Protein AF-0000000087802642 (afdb_homodimer)

Structure (mmCIF, N/CA/C/O backbone):
data_AF-0000000087802642-model_v1
#
loop_
_entity.id
_entity.type
_entity.pdbx_description
1 polymer 'HotDog domain-containing protein'
#
loop_
_atom_site.group_PDB
_atom_site.id
_atom_site.type_symbol
_atom_site.label_atom_id
_atom_site.label_alt_id
_atom_site.label_comp_id
_atom_site.label_asym_id
_atom_site.label_entity_id
_atom_site.label_seq_id
_atom_site.pdbx_PDB_ins_code
_atom_site.Cartn_x
_atom_site.Cartn_y
_atom_site.Cartn_z
_atom_site.occupancy
_atom_site.B_iso_or_equiv
_atom_site.auth_seq_id
_atom_site.auth_comp_id
_atom_site.auth_asym_id
_atom_site.auth_atom_id
_atom_site.pdbx_PDB_model_num
ATOM 1 N N . MET A 1 1 ? -5.508 -29.266 6.215 1 73.44 1 MET A N 1
ATOM 2 C CA . MET A 1 1 ? -6.066 -28.25 5.32 1 73.44 1 MET A CA 1
ATOM 3 C C . MET A 1 1 ? -5.988 -26.875 5.945 1 73.44 1 MET A C 1
ATOM 5 O O . MET A 1 1 ? -6.285 -26.703 7.129 1 73.44 1 MET A O 1
ATOM 9 N N . THR A 1 2 ? -5.535 -25.844 5.227 1 83.25 2 THR A N 1
ATOM 10 C CA . THR A 1 2 ? -5.488 -24.469 5.734 1 83.25 2 THR A CA 1
ATOM 11 C C . THR A 1 2 ? -6.887 -23.859 5.777 1 83.25 2 THR A C 1
ATOM 13 O O . THR A 1 2 ? -7.809 -24.359 5.133 1 83.25 2 THR A O 1
ATOM 16 N N . PRO A 1 3 ? -7.133 -22.922 6.59 1 91 3 PRO A N 1
ATOM 17 C CA . PRO A 1 3 ? -8.438 -22.266 6.648 1 91 3 PRO A CA 1
ATOM 18 C C . PRO A 1 3 ? -8.922 -21.781 5.281 1 91 3 PRO A C 1
ATOM 20 O O . PRO A 1 3 ? -10.125 -21.812 5.004 1 91 3 PRO A O 1
ATOM 23 N N . LEU A 1 4 ? -8.023 -21.406 4.426 1 93.56 4 LEU A N 1
ATOM 24 C CA . LEU A 1 4 ? -8.391 -20.953 3.088 1 93.56 4 LEU A CA 1
ATOM 25 C C . LEU A 1 4 ? -8.969 -22.109 2.268 1 93.56 4 LEU A C 1
ATOM 27 O O . LEU A 1 4 ? -9.93 -21.922 1.518 1 93.56 4 LEU A O 1
ATOM 31 N N . GLU A 1 5 ? -8.398 -23.266 2.414 1 93.69 5 GLU A N 1
ATOM 32 C CA . GLU A 1 5 ? -8.828 -24.438 1.651 1 93.69 5 GLU A CA 1
ATOM 33 C C . GLU A 1 5 ? -10.227 -24.875 2.062 1 93.69 5 GLU A C 1
ATOM 35 O O . GLU A 1 5 ? -10.875 -25.625 1.337 1 93.69 5 GLU A O 1
ATOM 40 N N . GLN A 1 6 ? -10.68 -24.375 3.195 1 94.5 6 GLN A N 1
ATOM 41 C CA . GLN A 1 6 ? -11.984 -24.766 3.707 1 94.5 6 GLN A CA 1
ATOM 42 C C . GLN A 1 6 ? -13.086 -23.859 3.152 1 94.5 6 GLN A C 1
ATOM 44 O O . GLN A 1 6 ? -14.273 -24.156 3.305 1 94.5 6 GLN A O 1
ATOM 49 N N . ILE A 1 7 ? -12.711 -22.781 2.57 1 95.69 7 ILE A N 1
ATOM 50 C CA . ILE A 1 7 ? -13.68 -21.906 1.927 1 95.69 7 ILE A CA 1
ATOM 51 C C . ILE A 1 7 ? -14.078 -22.484 0.568 1 95.69 7 ILE A C 1
ATOM 53 O O . ILE A 1 7 ? -13.242 -22.594 -0.334 1 95.69 7 ILE A O 1
ATOM 57 N N . PRO A 1 8 ? -15.328 -22.75 0.326 1 95.75 8 PRO A N 1
ATOM 58 C CA . PRO A 1 8 ? -15.742 -23.547 -0.832 1 95.75 8 PRO A CA 1
ATOM 59 C C . PRO A 1 8 ? -15.297 -22.938 -2.158 1 95.75 8 PRO A C 1
ATOM 61 O O . PRO A 1 8 ? -14.75 -23.641 -3.012 1 95.75 8 PRO A O 1
ATOM 64 N N . TRP A 1 9 ? -15.531 -21.625 -2.373 1 96.25 9 TRP A N 1
ATOM 65 C CA . TRP A 1 9 ? -15.18 -21.047 -3.668 1 96.25 9 TRP A CA 1
ATOM 66 C C . TRP A 1 9 ? -13.672 -21.016 -3.861 1 96.25 9 TRP A C 1
ATOM 68 O O . TRP A 1 9 ? -13.18 -21.094 -4.992 1 96.25 9 TRP A O 1
ATOM 78 N N . ILE A 1 10 ? -12.891 -20.875 -2.809 1 97.31 10 ILE A N 1
ATOM 79 C CA . ILE A 1 10 ? -11.438 -20.922 -2.889 1 97.31 10 ILE A CA 1
ATOM 80 C C . ILE A 1 10 ? -10.977 -22.344 -3.18 1 97.31 10 ILE A C 1
ATOM 82 O O . ILE A 1 10 ? -10.117 -22.562 -4.035 1 97.31 10 ILE A O 1
ATOM 86 N N . ALA A 1 11 ? -11.57 -23.312 -2.496 1 96 11 ALA A N 1
ATOM 87 C CA . ALA A 1 11 ? -11.258 -24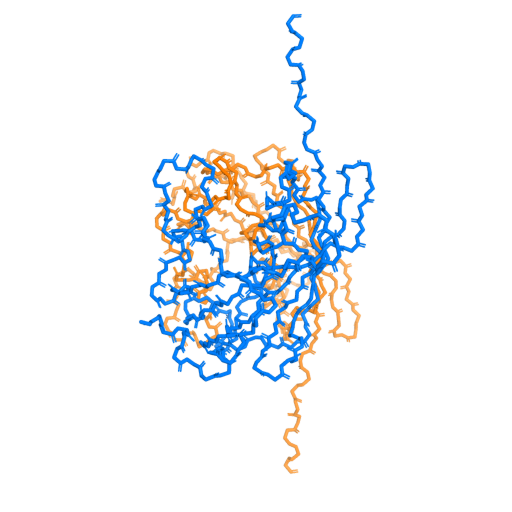.719 -2.723 1 96 11 ALA A CA 1
ATOM 88 C C . ALA A 1 11 ? -11.461 -25.109 -4.188 1 96 11 ALA A C 1
ATOM 90 O O . ALA A 1 11 ? -10.648 -25.828 -4.766 1 96 11 ALA A O 1
ATOM 91 N N . ALA A 1 12 ? -12.523 -24.594 -4.727 1 96.06 12 ALA A N 1
ATOM 92 C CA . ALA A 1 12 ? -12.844 -24.891 -6.125 1 96.06 12 ALA A CA 1
ATOM 93 C C . ALA A 1 12 ? -11.758 -24.344 -7.055 1 96.06 12 ALA A C 1
ATOM 95 O O . ALA A 1 12 ? -11.375 -25 -8.023 1 96.06 12 ALA A O 1
ATOM 96 N N . LEU A 1 13 ? -11.25 -23.188 -6.762 1 95.88 13 LEU A N 1
ATOM 97 C CA . LEU A 1 13 ? -10.211 -22.578 -7.59 1 95.88 13 LEU A CA 1
ATOM 98 C C . LEU A 1 13 ? -8.875 -23.281 -7.406 1 95.88 13 LEU A C 1
ATOM 100 O O . LEU A 1 13 ? -8.125 -23.469 -8.367 1 95.88 13 LEU A O 1
ATOM 104 N N . LEU A 1 14 ? -8.633 -23.734 -6.184 1 95.88 14 LEU A N 1
ATOM 105 C CA . LEU A 1 14 ? -7.348 -24.344 -5.848 1 95.88 14 LEU A CA 1
ATOM 106 C C . LEU A 1 14 ? -7.176 -25.688 -6.551 1 95.88 14 LEU A C 1
ATOM 108 O O . LEU A 1 14 ? -6.051 -26.125 -6.781 1 95.88 14 LEU A O 1
ATOM 112 N N . THR A 1 15 ? -8.227 -26.281 -7.016 1 94.62 15 THR A N 1
ATOM 113 C CA . THR A 1 15 ? -8.164 -27.625 -7.617 1 94.62 15 THR A CA 1
ATOM 114 C C . THR A 1 15 ? -8.086 -27.516 -9.133 1 94.62 15 THR A C 1
ATOM 116 O O . THR A 1 15 ? -8.039 -28.547 -9.828 1 94.62 15 THR A O 1
ATOM 119 N N . ASN A 1 16 ? -8.148 -26.297 -9.656 1 93.62 16 ASN A N 1
ATOM 120 C CA . ASN A 1 16 ? -7.992 -26.109 -11.094 1 93.62 16 ASN A CA 1
ATOM 121 C C . ASN A 1 16 ? -6.684 -26.719 -11.594 1 93.62 16 ASN A C 1
ATOM 123 O O . ASN A 1 16 ? -5.602 -26.297 -11.18 1 93.62 16 ASN A O 1
ATOM 127 N N . PRO A 1 17 ? -6.656 -27.656 -12.508 1 92.19 17 PRO A N 1
ATOM 128 C CA . PRO A 1 17 ? -5.457 -28.406 -12.898 1 92.19 17 PRO A CA 1
ATOM 129 C C . PRO A 1 17 ? -4.496 -27.578 -13.742 1 92.19 17 PRO A C 1
ATOM 131 O O . PRO A 1 17 ? -3.35 -27.984 -13.961 1 92.19 17 PRO A O 1
ATOM 134 N N . SER A 1 18 ? -4.926 -26.438 -14.227 1 91.38 18 SER A N 1
ATOM 135 C CA . SER A 1 18 ? -4.059 -25.578 -15.023 1 91.38 18 SER A CA 1
ATOM 136 C C . SER A 1 18 ? -3.08 -24.812 -14.133 1 91.38 18 SER A C 1
ATOM 138 O O . SER A 1 18 ? -2.182 -24.141 -14.633 1 91.38 18 SER A O 1
ATOM 140 N N . TYR A 1 19 ? -3.309 -24.922 -12.828 1 94.19 19 TYR A N 1
ATOM 141 C CA . TYR A 1 19 ? -2.467 -24.203 -11.875 1 94.19 19 TYR A CA 1
ATOM 142 C C . TYR A 1 19 ? -1.686 -25.172 -11 1 94.19 19 TYR A C 1
ATOM 144 O O . TYR A 1 19 ? -2.143 -26.297 -10.742 1 94.19 19 TYR A O 1
ATOM 152 N N . GLU A 1 20 ? -0.54 -24.719 -10.609 1 93.69 20 GLU A N 1
ATOM 153 C CA . GLU A 1 20 ? 0.271 -25.438 -9.633 1 93.69 20 GLU A CA 1
ATOM 154 C C . GLU A 1 20 ? 0.542 -24.578 -8.406 1 93.69 20 GLU A C 1
ATOM 156 O O . GLU A 1 20 ? 0.772 -23.375 -8.523 1 93.69 20 GLU A O 1
ATOM 161 N N . THR A 1 21 ? 0.51 -25.219 -7.234 1 93.75 21 THR A N 1
ATOM 162 C CA . THR A 1 21 ? 0.824 -24.5 -6.004 1 93.75 21 THR A CA 1
ATOM 163 C C . THR A 1 21 ? 2.332 -24.344 -5.84 1 93.75 21 THR A C 1
ATOM 165 O O . THR A 1 21 ? 3.094 -25.281 -6.086 1 93.75 21 THR A O 1
ATOM 168 N N . PHE A 1 22 ? 2.748 -23.109 -5.48 1 91.06 22 PHE A N 1
ATOM 169 C CA . PHE A 1 22 ? 4.152 -22.781 -5.266 1 91.06 22 PHE A CA 1
ATOM 170 C C . PHE A 1 22 ? 4.395 -22.359 -3.82 1 91.06 22 PHE A C 1
ATOM 172 O O . PHE A 1 22 ? 3.48 -21.875 -3.15 1 91.06 22 PHE A O 1
ATOM 179 N N . PRO A 1 23 ? 5.598 -22.594 -3.398 1 87.38 23 PRO A N 1
ATOM 180 C CA . PRO A 1 23 ? 5.926 -22.031 -2.088 1 87.38 23 PRO A CA 1
ATOM 181 C C . PRO A 1 23 ? 5.891 -20.5 -2.076 1 87.38 23 PRO A C 1
ATOM 183 O O . PRO A 1 23 ? 6.273 -19.859 -3.061 1 87.38 23 PRO A O 1
ATOM 186 N N . LEU A 1 24 ? 5.348 -19.984 -1.038 1 88.81 24 LEU A N 1
ATOM 187 C CA . LEU A 1 24 ? 5.391 -18.547 -0.806 1 88.81 24 LEU A CA 1
ATOM 188 C C . LEU A 1 24 ? 6.602 -18.172 0.038 1 88.81 24 LEU A C 1
ATOM 190 O O . LEU A 1 24 ? 6.711 -18.578 1.196 1 88.81 24 LEU A O 1
ATOM 194 N N . PRO A 1 25 ? 7.504 -17.359 -0.53 1 83.75 25 PRO A N 1
ATOM 195 C CA . PRO A 1 25 ? 8.75 -17.062 0.187 1 83.75 25 PRO A CA 1
ATOM 196 C C . PRO A 1 25 ? 8.508 -16.422 1.551 1 83.75 25 PRO A C 1
ATOM 198 O O . PRO A 1 25 ? 9.32 -16.578 2.465 1 83.75 25 PRO A O 1
ATOM 201 N N . SER A 1 26 ? 7.441 -15.773 1.659 1 82.25 26 SER A N 1
ATOM 202 C CA . SER A 1 26 ? 7.184 -15.055 2.904 1 82.25 26 SER A CA 1
ATOM 203 C C . SER A 1 26 ? 6.492 -15.953 3.924 1 82.25 26 SER A C 1
ATOM 205 O O . SER A 1 26 ? 6.266 -15.547 5.066 1 82.25 26 SER A O 1
ATOM 207 N N . ARG A 1 27 ? 6.117 -17.266 3.535 1 80.69 27 ARG A N 1
ATOM 208 C CA . ARG A 1 27 ? 5.348 -18.141 4.418 1 80.69 27 ARG A CA 1
ATOM 209 C C . ARG A 1 27 ? 5.855 -19.578 4.344 1 80.69 27 ARG A C 1
ATOM 211 O O . ARG A 1 27 ? 5.402 -20.359 3.502 1 80.69 27 ARG A O 1
ATOM 218 N N . PRO A 1 28 ? 6.594 -20.125 5.176 1 65 28 PRO A N 1
ATOM 219 C CA . PRO A 1 28 ? 7.316 -19.547 6.309 1 65 28 PRO A CA 1
ATOM 220 C C . PRO A 1 28 ? 8.602 -18.828 5.887 1 65 28 PRO A C 1
ATOM 222 O O . PRO A 1 28 ? 9.102 -19.062 4.781 1 65 28 PRO A O 1
ATOM 225 N N . LEU A 1 29 ? 8.859 -17.859 6.629 1 63.19 29 LEU A N 1
ATOM 226 C CA . LEU A 1 29 ? 10.141 -17.203 6.363 1 63.19 29 LEU A CA 1
ATOM 227 C C . LEU A 1 29 ? 11.289 -18.188 6.527 1 63.19 29 LEU A C 1
ATOM 229 O O . LEU A 1 29 ? 11.32 -18.953 7.488 1 63.19 29 LEU A O 1
ATOM 233 N N . ASP A 1 30 ? 11.844 -18.469 5.359 1 63.09 30 ASP A N 1
ATOM 234 C CA . ASP A 1 30 ? 13.148 -19.109 5.492 1 63.09 30 ASP A CA 1
ATOM 235 C C . ASP A 1 30 ? 14.156 -18.188 6.156 1 63.09 30 ASP A C 1
ATOM 237 O O . ASP A 1 30 ? 14.539 -17.156 5.582 1 63.09 30 ASP A O 1
ATOM 241 N N . PRO A 1 31 ? 14.367 -18.453 7.395 1 61.34 31 PRO A N 1
ATOM 242 C CA . PRO A 1 31 ? 15.281 -17.562 8.109 1 61.34 31 PRO A CA 1
ATOM 243 C C . PRO A 1 31 ? 16.578 -17.297 7.344 1 61.34 31 PRO A C 1
ATOM 245 O O . PRO A 1 31 ? 17.25 -16.297 7.578 1 61.34 31 PRO A O 1
ATOM 248 N N . SER A 1 32 ? 16.906 -18.172 6.496 1 62.19 32 SER A N 1
ATOM 249 C CA . SER A 1 32 ? 18.156 -18.031 5.75 1 62.19 32 SER A CA 1
ATOM 250 C C . SER A 1 32 ? 17.969 -17.109 4.547 1 62.19 32 SER A C 1
ATOM 252 O O . SER A 1 32 ? 18.953 -16.656 3.939 1 62.19 32 SER A O 1
ATOM 254 N N . ASP A 1 33 ? 16.734 -16.875 4.262 1 61.66 33 ASP A N 1
ATOM 255 C CA . ASP A 1 33 ? 16.469 -16.031 3.105 1 61.66 33 ASP A CA 1
ATOM 256 C C . ASP A 1 33 ? 16.672 -14.555 3.445 1 61.66 33 ASP A C 1
ATOM 258 O O . ASP A 1 33 ? 15.859 -13.953 4.148 1 61.66 33 ASP A O 1
ATOM 262 N N . VAL A 1 34 ? 17.859 -13.945 3.023 1 54.91 34 VAL A N 1
ATOM 263 C CA . VAL A 1 34 ? 18.297 -12.586 3.309 1 54.91 34 VAL A CA 1
ATOM 264 C C . VAL A 1 34 ? 17.453 -11.594 2.504 1 54.91 34 VAL A C 1
ATOM 266 O O . VAL A 1 34 ? 17.562 -10.383 2.705 1 54.91 34 VAL A O 1
ATOM 269 N N . THR A 1 35 ? 16.766 -12.117 1.523 1 56.88 35 THR A N 1
ATOM 270 C CA . THR A 1 35 ? 15.984 -11.227 0.672 1 56.88 35 THR A CA 1
ATOM 271 C C . THR A 1 35 ? 14.555 -11.109 1.191 1 56.88 35 THR A C 1
ATOM 273 O O . THR A 1 35 ? 13.641 -10.773 0.436 1 56.88 35 THR A O 1
ATOM 276 N N . ASN A 1 36 ? 14.477 -11.133 2.406 1 69.88 36 ASN A N 1
ATOM 277 C CA . ASN A 1 36 ? 13.211 -11.398 3.084 1 69.88 36 ASN A CA 1
ATOM 278 C C . ASN A 1 36 ? 12.25 -10.219 2.967 1 69.88 36 ASN A C 1
ATOM 280 O O . ASN A 1 36 ? 12.664 -9.062 3.105 1 69.88 36 ASN A O 1
ATOM 284 N N . ASP A 1 37 ? 11.109 -10.461 2.496 1 88.38 37 ASP A N 1
ATOM 285 C CA . ASP A 1 37 ? 9.938 -9.594 2.564 1 88.38 37 ASP A CA 1
ATOM 286 C C . ASP A 1 37 ? 9.336 -9.594 3.969 1 88.38 37 ASP A C 1
ATOM 288 O O . ASP A 1 37 ? 8.469 -10.406 4.281 1 88.38 37 ASP A O 1
ATOM 292 N N . ASN A 1 38 ? 9.805 -8.617 4.797 1 93.06 38 ASN A N 1
ATOM 293 C CA . ASN A 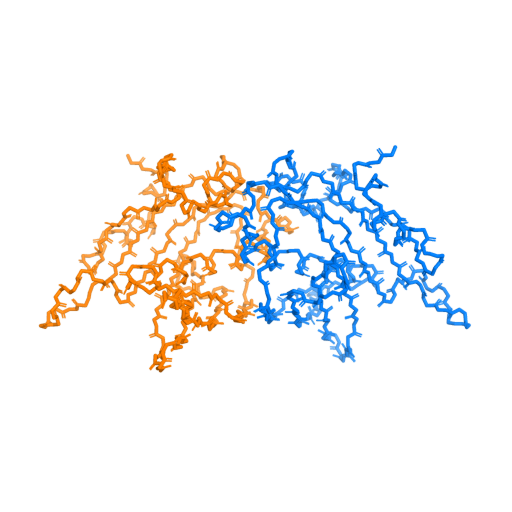1 38 ? 9.398 -8.586 6.199 1 93.06 38 ASN A CA 1
ATOM 294 C C . ASN A 1 38 ? 7.957 -8.109 6.355 1 93.06 38 ASN A C 1
ATOM 296 O O . ASN A 1 38 ? 7.258 -8.523 7.285 1 93.06 38 ASN A O 1
ATOM 300 N N . LEU A 1 39 ? 7.516 -7.328 5.461 1 95.56 39 LEU A N 1
ATOM 301 C CA . LEU A 1 39 ? 6.133 -6.867 5.57 1 95.56 39 LEU A CA 1
ATOM 302 C C . LEU A 1 39 ? 5.168 -8.047 5.586 1 95.56 39 LEU A C 1
ATOM 304 O O . LEU A 1 39 ? 4.348 -8.164 6.5 1 95.56 39 LEU A O 1
ATOM 308 N N . PHE A 1 40 ? 5.332 -8.961 4.652 1 95.12 40 PHE A N 1
ATOM 309 C CA . PHE A 1 40 ? 4.375 -10.055 4.52 1 95.12 40 PHE A CA 1
ATOM 310 C C . PHE A 1 40 ? 4.758 -11.227 5.418 1 95.12 40 PHE A C 1
ATOM 312 O O . PHE A 1 40 ? 3.906 -12.031 5.793 1 95.12 40 PHE A O 1
ATOM 319 N N . SER A 1 41 ? 6.066 -11.273 5.805 1 93.5 41 SER A N 1
ATOM 320 C CA . SER A 1 41 ? 6.48 -12.406 6.625 1 93.5 41 SER A CA 1
ATOM 321 C C . SER A 1 41 ? 6.367 -12.086 8.109 1 93.5 41 SER A C 1
ATOM 323 O O . SER A 1 41 ? 6.379 -12.992 8.945 1 93.5 41 SER A O 1
ATOM 325 N N . LYS A 1 42 ? 6.242 -10.758 8.453 1 93.12 42 LYS A N 1
ATOM 326 C CA . LYS A 1 42 ? 6.227 -10.391 9.859 1 93.12 42 LYS A CA 1
ATOM 327 C C . LYS A 1 42 ? 5.066 -9.445 10.172 1 93.12 42 LYS A C 1
ATOM 329 O O . LYS A 1 42 ? 4.035 -9.883 10.695 1 93.12 42 LYS A O 1
ATOM 334 N N . ALA A 1 43 ? 5.062 -8.273 9.641 1 95.62 43 ALA A N 1
ATOM 335 C CA . ALA A 1 43 ? 4.105 -7.246 10.047 1 95.62 43 ALA A CA 1
ATOM 336 C C . ALA A 1 43 ? 2.676 -7.68 9.742 1 95.62 43 ALA A C 1
ATOM 338 O O . ALA A 1 43 ? 1.77 -7.461 10.547 1 95.62 43 ALA A O 1
ATOM 339 N N . LEU A 1 44 ? 2.488 -8.297 8.578 1 96.88 44 LEU A N 1
ATOM 340 C CA . LEU A 1 44 ? 1.131 -8.633 8.156 1 96.88 44 LEU A CA 1
ATOM 341 C C . LEU A 1 44 ? 0.829 -10.102 8.414 1 96.88 44 LEU A C 1
ATOM 343 O O . LEU A 1 44 ? -0.295 -10.562 8.188 1 96.88 44 LEU A O 1
ATOM 347 N N . ASN A 1 45 ? 1.873 -10.812 8.789 1 95 45 ASN A N 1
ATOM 348 C CA . ASN A 1 45 ? 1.69 -12.227 9.094 1 95 45 ASN A CA 1
ATOM 349 C C . ASN A 1 45 ? 1.262 -12.438 10.539 1 95 45 ASN A C 1
ATOM 351 O O . ASN A 1 45 ? 2.023 -12.977 11.344 1 95 45 ASN A O 1
ATOM 355 N N . THR A 1 46 ? 0.079 -12.039 10.875 1 96.19 46 THR A N 1
ATOM 356 C CA . THR A 1 46 ? -0.534 -12.195 12.195 1 96.19 46 THR A CA 1
ATOM 357 C C . THR A 1 46 ? -1.946 -12.758 12.07 1 96.19 46 THR A C 1
ATOM 359 O O . THR A 1 46 ? -2.557 -12.688 11 1 96.19 46 THR A O 1
ATOM 362 N N . PRO A 1 47 ? -2.516 -13.281 13.094 1 96.31 47 PRO A N 1
ATOM 363 C CA . PRO A 1 47 ? 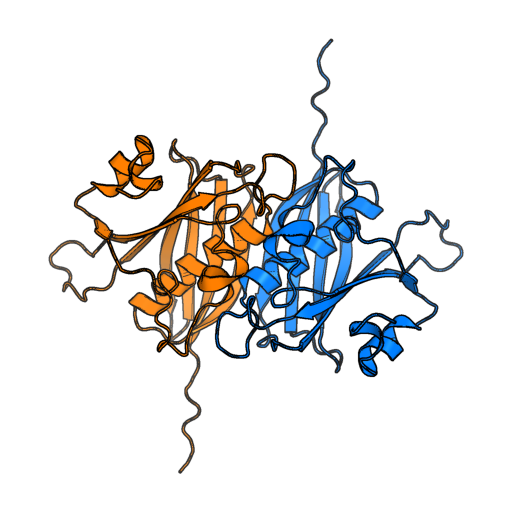-3.838 -13.906 13.031 1 96.31 47 PRO A CA 1
ATOM 364 C C . PRO A 1 47 ? -4.934 -12.938 12.602 1 96.31 47 PRO A C 1
ATOM 366 O O . PRO A 1 47 ? -5.93 -13.352 12.008 1 96.31 47 PRO A O 1
ATOM 369 N N . ASP A 1 48 ? -4.734 -11.562 12.859 1 97.12 48 ASP A N 1
ATOM 370 C CA . ASP A 1 48 ? -5.82 -10.617 12.602 1 97.12 48 ASP A CA 1
ATOM 371 C C . ASP A 1 48 ? -5.48 -9.703 11.43 1 97.12 48 ASP A C 1
ATOM 373 O O . ASP A 1 48 ? -6.203 -8.742 11.156 1 97.12 48 ASP A O 1
ATOM 377 N N . ALA A 1 49 ? -4.363 -9.969 10.758 1 97.88 49 ALA A N 1
ATOM 378 C CA . ALA A 1 49 ? -4.012 -9.234 9.547 1 97.88 49 ALA A CA 1
ATOM 379 C C . ALA A 1 49 ? -4.172 -10.109 8.312 1 97.88 49 ALA A C 1
ATOM 381 O O . ALA A 1 49 ? -5.285 -10.273 7.801 1 97.88 49 ALA A O 1
ATOM 382 N N . ILE A 1 50 ? -3.104 -10.766 7.844 1 97.81 50 ILE A N 1
ATOM 383 C CA . ILE A 1 50 ? -3.182 -11.688 6.719 1 97.81 50 ILE A CA 1
ATOM 384 C C . ILE A 1 50 ? -2.613 -13.047 7.125 1 97.81 50 ILE A C 1
ATOM 386 O O . ILE A 1 50 ? -1.464 -13.367 6.816 1 97.81 50 ILE A O 1
ATOM 390 N N . PRO A 1 51 ? -3.389 -13.859 7.777 1 96.06 51 PRO A N 1
ATOM 391 C CA . PRO A 1 51 ? -2.869 -15.062 8.43 1 96.06 51 PRO A CA 1
ATOM 392 C C . PRO A 1 51 ? -2.549 -16.188 7.445 1 96.06 51 PRO A C 1
ATOM 394 O O . PRO A 1 51 ? -1.692 -17.031 7.719 1 96.06 51 PRO A O 1
ATOM 397 N N . HIS A 1 52 ? -3.283 -16.266 6.359 1 95.56 52 HIS A N 1
ATOM 398 C CA . HIS A 1 52 ? -3.113 -17.391 5.441 1 95.56 52 HIS A CA 1
ATOM 399 C C . HIS A 1 52 ? -3.002 -16.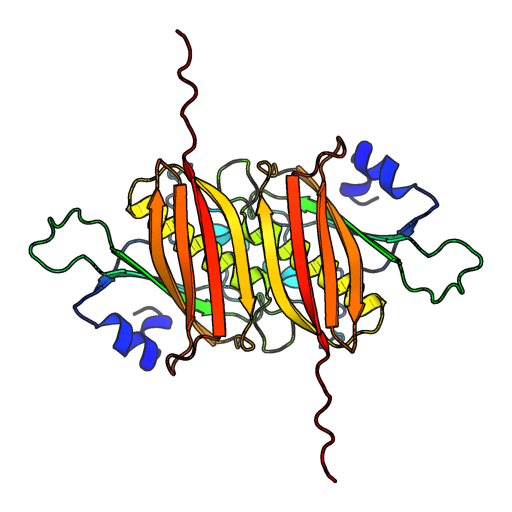906 3.998 1 95.56 52 HIS A C 1
ATOM 401 O O . HIS A 1 52 ? -3.74 -16.016 3.578 1 95.56 52 HIS A O 1
ATOM 407 N N . CYS A 1 53 ? -2.109 -17.5 3.336 1 96.5 53 CYS A N 1
ATOM 408 C CA . CYS A 1 53 ? -1.909 -17.25 1.911 1 96.5 53 CYS A CA 1
ATOM 409 C C . CYS A 1 53 ? -1.557 -18.531 1.179 1 96.5 53 CYS A C 1
ATOM 411 O O . CYS A 1 53 ? -0.9 -19.406 1.74 1 96.5 53 CYS A O 1
ATOM 413 N N . ILE A 1 54 ? -1.991 -18.656 0.006 1 96.38 54 ILE A N 1
ATOM 414 C CA . ILE A 1 54 ? -1.61 -19.734 -0.897 1 96.38 54 ILE A CA 1
ATOM 415 C C . ILE A 1 54 ? -1.271 -19.172 -2.271 1 96.38 54 ILE A C 1
ATOM 417 O O . ILE A 1 54 ? -2.018 -18.344 -2.811 1 96.38 54 ILE A O 1
ATOM 421 N N . LEU A 1 55 ? -0.186 -19.547 -2.795 1 96.44 55 LEU A N 1
ATOM 422 C CA . LEU A 1 55 ? 0.271 -19.062 -4.09 1 96.44 55 LEU A CA 1
ATOM 423 C C . LEU A 1 55 ? 0.168 -20.156 -5.152 1 96.44 55 LEU A C 1
ATOM 425 O O . LEU A 1 55 ? 0.627 -21.281 -4.941 1 96.44 55 LEU A O 1
ATOM 429 N N . GLN A 1 56 ? -0.437 -19.781 -6.273 1 96.94 56 GLN A N 1
ATOM 430 C CA . GLN A 1 56 ? -0.457 -20.688 -7.414 1 96.94 56 GLN A CA 1
ATOM 431 C C . GLN A 1 56 ? 0.026 -20 -8.68 1 96.94 56 GLN A C 1
ATOM 433 O O . GLN A 1 56 ? -0.017 -18.766 -8.773 1 96.94 56 GLN A O 1
ATOM 438 N N . GLY A 1 57 ? 0.535 -20.734 -9.555 1 96.25 57 GLY A N 1
ATOM 439 C CA . GLY A 1 57 ? 0.971 -20.266 -10.859 1 96.25 57 GLY A CA 1
ATOM 440 C C . GLY A 1 57 ? 0.445 -21.094 -12.008 1 96.25 57 GLY A C 1
ATOM 441 O O . GLY A 1 57 ? 0.342 -22.328 -11.898 1 96.25 57 GLY A O 1
ATOM 442 N N . ARG A 1 58 ? 0.035 -20.406 -13.047 1 94.38 58 ARG A N 1
ATOM 443 C CA . ARG A 1 58 ? -0.339 -21.078 -14.281 1 94.38 58 ARG A CA 1
ATOM 444 C C . ARG A 1 58 ? 0.866 -21.234 -15.203 1 94.38 58 ARG A C 1
ATOM 446 O O . ARG A 1 58 ? 1.496 -20.25 -15.586 1 94.38 58 ARG A O 1
ATOM 453 N N . LEU A 1 59 ? 1.102 -22.422 -15.516 1 84.69 59 LEU A N 1
ATOM 454 C CA . LEU A 1 59 ? 2.221 -22.703 -16.406 1 84.69 59 LEU A CA 1
ATOM 455 C C . LEU A 1 59 ? 1.778 -22.656 -17.859 1 84.69 59 LEU A C 1
ATOM 457 O O . LEU A 1 59 ? 0.615 -22.922 -18.172 1 84.69 59 LEU A O 1
ATOM 461 N N . PRO A 1 60 ? 2.703 -22.172 -18.641 1 78.19 60 PRO A N 1
ATOM 462 C CA . PRO A 1 60 ? 2.363 -22.156 -20.062 1 78.19 60 PRO A CA 1
ATOM 463 C C . PRO A 1 60 ? 1.993 -23.531 -20.594 1 78.19 60 PRO A C 1
ATOM 465 O O . PRO A 1 60 ? 2.535 -24.547 -20.141 1 78.19 60 PRO A O 1
ATOM 468 N N . ALA A 1 61 ? 0.904 -23.594 -21.344 1 70.12 61 ALA A N 1
ATOM 469 C CA . ALA A 1 61 ? 0.49 -24.859 -21.953 1 70.12 61 ALA A CA 1
ATOM 470 C C . ALA A 1 61 ? 1.549 -25.375 -22.922 1 70.12 61 ALA A C 1
ATOM 472 O O . ALA A 1 61 ? 2.264 -24.594 -23.547 1 70.12 61 ALA A O 1
ATOM 473 N N . PRO A 1 62 ? 1.686 -26.75 -22.906 1 65.69 62 PRO A N 1
ATOM 474 C CA . PRO A 1 62 ? 2.486 -27.281 -24.016 1 65.69 62 PRO A CA 1
ATOM 475 C C . PRO A 1 62 ? 2.035 -26.75 -25.375 1 65.69 62 PRO A C 1
ATOM 477 O O . PRO A 1 62 ? 0.855 -26.438 -25.562 1 65.69 62 PRO A O 1
ATOM 480 N N . PRO A 1 63 ? 3.121 -26.5 -26.344 1 61.41 63 PRO A N 1
ATOM 481 C CA . PRO A 1 63 ? 4.523 -26.938 -26.375 1 61.41 63 PRO A CA 1
ATOM 482 C C . PRO A 1 63 ? 5.461 -25.906 -25.75 1 61.41 63 PRO A C 1
ATOM 484 O O . PRO A 1 63 ? 6.68 -26 -25.906 1 61.41 63 PRO A O 1
ATOM 487 N N . SER A 1 64 ? 4.852 -24.938 -25.203 1 58.62 64 SER A N 1
ATOM 488 C CA . SER A 1 64 ? 5.797 -23.953 -24.672 1 58.62 64 SER A CA 1
ATOM 489 C C . SER A 1 64 ? 6.762 -24.594 -23.672 1 58.62 64 SER A C 1
ATOM 491 O O . SER A 1 64 ? 6.375 -25.469 -22.906 1 58.62 64 SER A O 1
ATOM 493 N N . PRO A 1 65 ? 8.07 -24.5 -23.984 1 53.34 65 PRO A N 1
ATOM 494 C CA . PRO A 1 65 ? 9.031 -25.094 -23.047 1 53.34 65 PRO A CA 1
ATOM 495 C C . PRO A 1 65 ? 8.711 -24.766 -21.594 1 53.34 65 PRO A C 1
ATOM 497 O O . PRO A 1 65 ? 8.219 -23.672 -21.297 1 53.34 65 PRO A O 1
ATOM 500 N N . SER A 1 66 ? 8.383 -25.859 -20.859 1 56.62 66 SER A N 1
ATOM 501 C CA . SER A 1 66 ? 8.109 -25.719 -19.438 1 56.62 66 SER A CA 1
ATOM 502 C C . SER A 1 66 ? 9.25 -25 -18.719 1 56.62 66 SER A C 1
ATOM 504 O O . SER A 1 66 ? 10.344 -25.547 -18.578 1 56.62 66 SER A O 1
ATOM 506 N N . THR A 1 67 ? 9.445 -23.719 -19.047 1 60.5 67 THR A N 1
ATOM 507 C CA . THR A 1 67 ? 10.523 -23.031 -18.328 1 60.5 67 THR A CA 1
ATOM 508 C C . THR A 1 67 ? 10.281 -23.062 -16.828 1 60.5 67 THR A C 1
ATOM 510 O O . THR A 1 67 ? 11.164 -22.703 -16.047 1 60.5 67 THR A O 1
ATOM 513 N N . GLY A 1 68 ? 9.125 -23.781 -16.469 1 70.06 68 GLY A N 1
ATOM 514 C CA . GLY A 1 68 ? 8.828 -23.797 -15.047 1 70.06 68 GLY A CA 1
ATOM 515 C C . GLY A 1 68 ? 8.391 -22.453 -14.516 1 70.06 68 GLY A C 1
ATOM 516 O O . GLY A 1 68 ? 8.094 -22.312 -13.32 1 70.06 68 GLY A O 1
ATOM 517 N N . GLN A 1 69 ? 8.375 -21.5 -15.438 1 80.75 69 GLN A N 1
ATOM 518 C CA . GLN A 1 69 ? 7.988 -20.156 -15.031 1 80.75 69 GLN A CA 1
ATOM 519 C C . GLN A 1 69 ? 6.512 -19.891 -15.305 1 80.75 69 GLN A C 1
ATOM 521 O O . GLN A 1 69 ? 6.059 -20.016 -16.453 1 80.75 69 GLN A O 1
ATOM 526 N N . PRO A 1 70 ? 5.797 -19.531 -14.25 1 89.25 70 PRO A N 1
ATOM 527 C CA . PRO A 1 70 ? 4.375 -19.281 -14.477 1 89.25 70 PRO A CA 1
ATOM 528 C C . PRO A 1 70 ? 4.121 -18.031 -15.32 1 89.25 70 PRO A C 1
ATOM 530 O O . PRO A 1 70 ? 4.867 -17.047 -15.219 1 89.25 70 PRO A O 1
ATOM 533 N N . GLU A 1 71 ? 3.176 -18.125 -16.156 1 91.94 71 GLU A N 1
ATOM 534 C CA . GLU A 1 71 ? 2.777 -16.969 -16.953 1 91.94 71 GLU A CA 1
ATOM 535 C C . GLU A 1 71 ? 1.835 -16.047 -16.172 1 91.94 71 GLU A C 1
ATOM 537 O O . GLU A 1 71 ? 1.65 -14.891 -16.531 1 91.94 71 GLU A O 1
ATOM 542 N N . LYS A 1 72 ? 1.16 -16.688 -15.25 1 96.31 72 LYS A N 1
ATOM 543 C CA . LYS A 1 72 ? 0.244 -15.992 -14.359 1 96.31 72 LYS A CA 1
ATOM 544 C C . LYS A 1 72 ? 0.391 -16.484 -12.922 1 96.31 72 LYS A C 1
ATOM 546 O O . LYS A 1 72 ? 0.615 -17.672 -12.688 1 96.31 72 LYS A O 1
ATOM 551 N N . LEU A 1 73 ? 0.329 -15.578 -12 1 97.56 73 LEU A N 1
ATOM 552 C CA . LEU A 1 73 ? 0.264 -15.953 -10.594 1 97.56 73 LEU A CA 1
ATOM 553 C C . LEU A 1 73 ? -1.074 -15.547 -9.984 1 97.56 73 LEU A C 1
ATOM 555 O O . LEU A 1 73 ? -1.682 -14.562 -10.406 1 97.56 73 LEU A O 1
ATOM 559 N N . ARG A 1 74 ? -1.479 -16.312 -9.07 1 98.06 74 ARG A N 1
ATOM 560 C CA . ARG A 1 74 ? -2.578 -15.875 -8.211 1 98.06 74 ARG A CA 1
ATOM 561 C C . ARG A 1 74 ? -2.311 -16.234 -6.754 1 98.06 74 ARG A C 1
ATOM 563 O O . ARG A 1 74 ? -1.786 -17.297 -6.457 1 98.06 74 ARG A O 1
ATOM 570 N N . LEU A 1 75 ? -2.537 -15.289 -5.91 1 98.31 75 LEU A N 1
ATOM 571 C CA . LEU A 1 75 ? -2.381 -15.383 -4.465 1 98.31 75 LEU A CA 1
ATOM 572 C C . LEU A 1 75 ? -3.738 -15.367 -3.77 1 98.31 75 LEU A C 1
ATOM 574 O O . LEU A 1 75 ? -4.512 -14.422 -3.932 1 98.31 75 LEU A O 1
ATOM 578 N N . PHE A 1 76 ? -4.035 -16.469 -3.115 1 98.31 76 PHE A N 1
ATOM 579 C CA . PHE A 1 76 ? -5.172 -16.484 -2.203 1 98.31 76 PHE A CA 1
ATOM 580 C C . PHE A 1 76 ? -4.785 -15.938 -0.838 1 98.31 76 PHE A C 1
ATOM 582 O O . PHE A 1 76 ? -3.766 -16.328 -0.268 1 98.31 76 PHE A O 1
ATOM 589 N N . ALA A 1 77 ? -5.613 -15.008 -0.296 1 98.12 77 ALA A N 1
ATOM 590 C CA . ALA A 1 77 ? -5.277 -14.398 0.988 1 98.12 77 ALA A CA 1
ATOM 591 C C . ALA A 1 77 ? -6.512 -14.266 1.873 1 98.12 77 ALA A C 1
ATOM 593 O O . ALA A 1 77 ? -7.574 -13.852 1.408 1 98.12 77 ALA A O 1
ATOM 594 N N . SER A 1 78 ? -6.348 -14.656 3.123 1 97.75 78 SER A N 1
ATOM 595 C CA . SER A 1 78 ? -7.328 -14.289 4.137 1 97.75 78 SER A CA 1
ATOM 596 C C . SER A 1 78 ? -7.059 -12.891 4.684 1 97.75 78 SER A C 1
ATOM 598 O O . SER A 1 78 ? -5.902 -12.5 4.875 1 97.75 78 SER A O 1
ATOM 600 N N . LEU A 1 79 ? -8.094 -12.195 4.938 1 98.31 79 LEU A N 1
ATOM 601 C CA . LEU A 1 79 ? -8.008 -10.828 5.441 1 98.31 79 LEU A CA 1
ATOM 602 C C . LEU A 1 79 ? -8.664 -10.711 6.812 1 98.31 79 LEU A C 1
ATOM 604 O O . LEU A 1 79 ? -9.812 -11.117 6.992 1 98.31 79 LEU A O 1
ATOM 608 N N . GLY A 1 80 ? -7.91 -10.164 7.723 1 97.75 80 GLY A N 1
ATOM 609 C CA . GLY A 1 80 ? -8.445 -9.961 9.062 1 97.75 80 GLY A CA 1
ATOM 610 C C . GLY A 1 80 ? -8.844 -8.523 9.328 1 97.75 80 GLY A C 1
ATOM 611 O O . GLY A 1 80 ? -8.766 -7.676 8.438 1 97.75 80 GLY A O 1
ATOM 612 N N . GLU A 1 81 ? -9.297 -8.273 10.508 1 96.38 81 GLU A N 1
ATOM 613 C CA . GLU A 1 81 ? -9.836 -6.969 10.891 1 96.38 81 GLU A CA 1
ATOM 614 C C . GLU A 1 81 ? -8.727 -5.926 10.992 1 96.38 81 GLU A C 1
ATOM 616 O O . GLU A 1 81 ? -8.961 -4.738 10.766 1 96.38 81 GLU A O 1
ATOM 621 N N . ASP A 1 82 ? -7.512 -6.336 11.289 1 96.19 82 ASP A N 1
ATOM 622 C CA . ASP A 1 82 ? -6.422 -5.414 11.594 1 96.19 82 ASP A CA 1
ATOM 623 C C . ASP A 1 82 ? -5.949 -4.684 10.344 1 96.19 82 ASP A C 1
ATOM 625 O O . ASP A 1 82 ? -5.215 -3.699 10.43 1 96.19 82 ASP A O 1
ATOM 629 N N . VAL A 1 83 ? -6.398 -5.156 9.172 1 97.69 83 VAL A N 1
ATOM 630 C CA . VAL A 1 83 ? -5.895 -4.555 7.945 1 97.69 83 VAL A CA 1
ATOM 631 C C . VAL A 1 83 ? -6.992 -3.719 7.293 1 97.69 83 VAL A C 1
ATOM 633 O O . VAL A 1 83 ? -6.902 -3.381 6.109 1 97.69 83 VAL A O 1
ATOM 636 N N . THR A 1 84 ? -8.031 -3.359 8.078 1 95.88 84 THR A N 1
ATOM 637 C CA . THR A 1 84 ? -9.125 -2.539 7.566 1 95.88 84 THR A CA 1
ATOM 638 C C . THR A 1 84 ? -8.789 -1.056 7.691 1 95.88 84 THR A C 1
ATOM 640 O O . THR A 1 84 ? -8.031 -0.657 8.578 1 95.88 84 THR A O 1
ATOM 643 N N . GLY A 1 85 ? -9.305 -0.239 6.758 1 92.5 85 GLY A N 1
ATOM 644 C CA . GLY A 1 85 ? -9.273 1.213 6.832 1 92.5 85 GLY A CA 1
ATOM 645 C C . GLY A 1 85 ? -10.531 1.808 7.426 1 92.5 85 GLY A C 1
ATOM 646 O O . GLY A 1 85 ? -10.469 2.631 8.344 1 92.5 85 GLY A O 1
ATOM 647 N N . HIS A 1 86 ? -11.641 1.514 6.844 1 88.19 86 HIS A N 1
ATOM 648 C CA . HIS A 1 86 ? -12.984 1.692 7.391 1 88.19 86 HIS A CA 1
ATOM 649 C C . HIS A 1 86 ? -13.578 0.361 7.832 1 88.19 86 HIS A C 1
ATOM 651 O O . HIS A 1 86 ? -13.18 -0.697 7.34 1 88.19 86 HIS A O 1
ATOM 657 N N . PRO A 1 87 ? -14.383 0.461 8.766 1 87.56 87 PRO A N 1
ATOM 658 C CA . PRO A 1 87 ? -14.992 -0.805 9.18 1 87.56 87 PRO A CA 1
ATOM 659 C C . PRO A 1 87 ? -15.562 -1.601 8.008 1 87.56 87 PRO A C 1
ATOM 661 O O . PRO A 1 87 ? -16.344 -1.063 7.215 1 87.56 87 PRO A O 1
ATOM 664 N N . GLY A 1 88 ? -15.078 -2.812 7.914 1 94.44 88 GLY A N 1
ATOM 665 C CA . GLY A 1 88 ? -15.625 -3.723 6.922 1 94.44 88 GLY A CA 1
ATOM 666 C C . GLY A 1 88 ? -14.953 -3.605 5.566 1 94.44 88 GLY A C 1
ATOM 667 O O . GLY A 1 88 ? -15.305 -4.328 4.633 1 94.44 88 GLY A O 1
ATOM 668 N N . VAL A 1 89 ? -14.039 -2.707 5.469 1 96.5 89 VAL A N 1
ATOM 669 C CA . VAL A 1 89 ? -13.422 -2.471 4.168 1 96.5 89 VAL A CA 1
ATOM 670 C C . VAL A 1 89 ? -11.898 -2.541 4.305 1 96.5 89 VAL A C 1
ATOM 672 O O . VAL A 1 89 ? -11.32 -1.915 5.195 1 96.5 89 VAL A O 1
ATOM 675 N N . LEU A 1 90 ? -11.25 -3.322 3.455 1 98.19 90 LEU A N 1
ATOM 676 C CA . LEU A 1 90 ? -9.789 -3.428 3.424 1 98.19 90 LEU A CA 1
ATOM 677 C C . LEU A 1 90 ? -9.156 -2.066 3.166 1 98.19 90 LEU A C 1
ATOM 679 O O . LEU A 1 90 ? -9.617 -1.309 2.312 1 98.19 90 LEU A O 1
ATOM 683 N N . HIS A 1 91 ? -8.156 -1.707 3.943 1 97.75 91 HIS A N 1
ATOM 684 C CA . HIS A 1 91 ? -7.441 -0.456 3.715 1 97.75 91 HIS A CA 1
ATOM 685 C C . HIS A 1 91 ? -6.859 -0.403 2.307 1 97.75 91 HIS A C 1
ATOM 687 O O . HIS A 1 91 ? -6.285 -1.385 1.831 1 97.75 91 HIS A O 1
ATOM 693 N N . GLY A 1 92 ? -6.934 0.717 1.632 1 97.75 92 GLY A N 1
ATOM 694 C CA . GLY A 1 92 ? -6.387 0.868 0.292 1 97.75 92 GLY A CA 1
ATOM 695 C C . GLY A 1 92 ? -4.906 0.556 0.214 1 97.75 92 GLY A C 1
ATOM 696 O O . GLY A 1 92 ? -4.418 0.081 -0.814 1 97.75 92 GLY A O 1
ATOM 697 N N . GLY A 1 93 ? -4.191 0.881 1.247 1 98.06 93 GLY A N 1
ATOM 698 C CA . GLY A 1 93 ? -2.773 0.562 1.312 1 98.06 93 GLY A CA 1
ATOM 699 C C . GLY A 1 93 ? -2.496 -0.929 1.312 1 98.06 93 GLY A C 1
ATOM 700 O O . GLY A 1 93 ? -1.467 -1.374 0.799 1 98.06 93 GLY A O 1
ATOM 701 N N . VAL A 1 94 ? -3.367 -1.713 1.884 1 98.62 94 VAL A N 1
ATOM 702 C CA . VAL A 1 94 ? -3.203 -3.162 1.883 1 98.62 94 VAL A CA 1
ATOM 703 C C . VAL A 1 94 ? -3.512 -3.717 0.493 1 98.62 94 VAL A C 1
ATOM 705 O O . VAL A 1 94 ? -2.828 -4.625 0.015 1 98.62 94 VAL A O 1
ATOM 708 N N . VAL A 1 95 ? -4.547 -3.172 -0.118 1 98.88 95 VAL A N 1
ATOM 709 C CA . VAL A 1 95 ? -4.82 -3.521 -1.508 1 98.88 95 VAL A CA 1
ATOM 710 C C . VAL A 1 95 ? -3.574 -3.289 -2.357 1 98.88 95 VAL A C 1
ATOM 712 O O . VAL A 1 95 ? -3.162 -4.168 -3.117 1 98.88 95 VAL A O 1
ATOM 715 N N . ALA A 1 96 ? -2.961 -2.115 -2.207 1 98.81 96 ALA A N 1
ATOM 716 C CA . ALA A 1 96 ? -1.739 -1.776 -2.934 1 98.81 96 ALA A CA 1
ATOM 717 C C . ALA A 1 96 ? -0.621 -2.764 -2.615 1 98.81 96 ALA A C 1
ATOM 719 O O . ALA A 1 96 ? 0.103 -3.201 -3.514 1 98.81 96 ALA A O 1
ATOM 720 N N . SER A 1 97 ? -0.468 -3.119 -1.36 1 98.5 97 SER A N 1
ATOM 721 C CA . SER A 1 97 ? 0.591 -4.023 -0.925 1 98.5 97 SER A CA 1
ATOM 722 C C . SER A 1 97 ? 0.427 -5.406 -1.547 1 98.5 97 SER A C 1
ATOM 724 O O . SER A 1 97 ? 1.404 -6.016 -1.983 1 98.5 97 SER A O 1
ATOM 726 N N . LEU A 1 98 ? -0.809 -5.914 -1.539 1 98.69 98 LEU A N 1
ATOM 727 C CA . LEU A 1 98 ? -1.091 -7.219 -2.123 1 98.69 98 LEU A CA 1
ATOM 728 C C . LEU A 1 98 ? -0.766 -7.23 -3.613 1 98.69 98 LEU A C 1
ATOM 730 O O . LEU A 1 98 ? -0.117 -8.156 -4.105 1 98.69 98 LEU A O 1
ATOM 734 N N . LEU A 1 99 ? -1.201 -6.184 -4.293 1 98.88 99 LEU A N 1
ATOM 735 C CA . LEU A 1 99 ? -0.957 -6.078 -5.727 1 98.88 99 LEU A CA 1
ATOM 736 C C . LEU A 1 99 ? 0.536 -5.957 -6.016 1 98.88 99 LEU A C 1
ATOM 738 O O . LEU A 1 99 ? 1.064 -6.672 -6.871 1 98.88 99 LEU A O 1
ATOM 742 N N . ASP A 1 100 ? 1.19 -5.094 -5.293 1 98.5 100 ASP A N 1
ATOM 743 C CA . ASP A 1 100 ? 2.635 -4.938 -5.426 1 98.5 100 ASP A CA 1
ATOM 744 C C . ASP A 1 100 ? 3.355 -6.262 -5.203 1 98.5 100 ASP A C 1
ATOM 746 O O . ASP A 1 100 ? 4.23 -6.641 -5.984 1 98.5 100 ASP A O 1
ATOM 750 N N . SER A 1 101 ? 2.984 -6.953 -4.207 1 96.5 101 SER A N 1
ATOM 751 C CA . SER A 1 101 ? 3.646 -8.195 -3.824 1 96.5 101 SER A CA 1
ATOM 752 C C . SER A 1 101 ? 3.482 -9.266 -4.898 1 96.5 101 SER A C 1
ATOM 754 O O . SER A 1 101 ? 4.457 -9.906 -5.293 1 96.5 101 SER A O 1
ATOM 756 N N . VAL A 1 102 ? 2.252 -9.492 -5.387 1 97.56 102 VAL A N 1
ATOM 757 C CA . VAL A 1 102 ? 2.004 -10.57 -6.34 1 97.56 102 VAL A CA 1
ATOM 758 C C . VAL A 1 102 ? 2.686 -10.25 -7.668 1 97.56 102 VAL A C 1
ATOM 760 O O . VAL A 1 102 ? 3.215 -11.148 -8.328 1 97.56 102 VAL A O 1
ATOM 763 N N . MET A 1 103 ? 2.66 -9.008 -8.062 1 98.12 103 MET A N 1
ATOM 764 C CA . MET A 1 103 ? 3.359 -8.609 -9.281 1 98.12 103 MET A CA 1
ATOM 765 C C . MET A 1 103 ? 4.867 -8.789 -9.125 1 98.12 103 MET A C 1
ATOM 767 O O . MET A 1 103 ? 5.535 -9.273 -10.039 1 98.12 103 MET A O 1
ATOM 771 N N . GLY A 1 104 ? 5.398 -8.375 -8.008 1 95.88 104 GLY A N 1
ATOM 772 C CA . GLY A 1 104 ? 6.809 -8.586 -7.734 1 95.88 104 GLY A CA 1
ATOM 773 C C . GLY A 1 104 ? 7.203 -10.047 -7.723 1 95.88 104 GLY A C 1
ATOM 774 O O . GLY A 1 104 ? 8.258 -10.414 -8.242 1 95.88 104 GLY A O 1
ATOM 775 N N . LEU A 1 105 ? 6.375 -10.875 -7.121 1 94.88 105 LEU A N 1
ATOM 776 C CA . LEU A 1 105 ? 6.625 -12.312 -7.09 1 94.88 105 LEU A CA 1
ATOM 777 C C . LEU A 1 105 ? 6.688 -12.883 -8.5 1 94.88 105 LEU A C 1
ATOM 779 O O . LEU A 1 105 ? 7.535 -13.734 -8.797 1 94.88 105 LEU A O 1
ATOM 783 N N . LEU A 1 106 ? 5.703 -12.43 -9.305 1 96.12 106 LEU A N 1
ATOM 784 C CA . LEU A 1 106 ? 5.715 -12.898 -10.688 1 96.12 106 LEU A CA 1
ATOM 785 C C . LEU A 1 106 ? 7.059 -12.609 -11.352 1 96.12 106 LEU A C 1
ATOM 787 O O . LEU A 1 106 ? 7.621 -13.477 -12.023 1 96.12 106 LEU A O 1
ATOM 791 N N . MET A 1 107 ? 7.582 -11.422 -11.125 1 94.94 107 MET A N 1
ATOM 792 C CA . MET A 1 107 ? 8.867 -11.047 -11.695 1 94.94 107 MET A CA 1
ATOM 793 C C . MET A 1 107 ? 9.992 -11.914 -11.125 1 94.94 107 MET A C 1
ATOM 795 O O . MET A 1 107 ? 10.898 -12.32 -11.852 1 94.94 107 MET A O 1
ATOM 799 N N . ALA A 1 108 ? 9.922 -12.188 -9.859 1 91.5 108 ALA A N 1
ATOM 800 C CA . ALA A 1 108 ? 10.93 -13.039 -9.234 1 91.5 108 ALA A CA 1
ATOM 801 C C . ALA A 1 108 ? 10.898 -14.445 -9.828 1 91.5 108 ALA A C 1
ATOM 803 O O . ALA A 1 108 ? 11.945 -15.031 -10.102 1 91.5 108 ALA A O 1
ATOM 804 N N . PHE A 1 109 ? 9.703 -15.031 -10.039 1 91.56 109 PHE A N 1
ATOM 805 C CA . PHE A 1 109 ? 9.562 -16.375 -10.602 1 91.56 109 PHE A CA 1
ATOM 806 C C . PHE A 1 109 ? 10.086 -16.422 -12.023 1 91.56 109 PHE A C 1
ATOM 808 O O . PHE A 1 109 ? 10.539 -17.469 -12.492 1 91.56 109 PHE A O 1
ATOM 815 N N . ARG A 1 110 ? 10.062 -15.273 -12.656 1 89.94 110 ARG A N 1
ATOM 816 C CA . ARG A 1 110 ? 10.594 -15.18 -14.016 1 89.94 110 ARG A CA 1
ATOM 817 C C . ARG A 1 110 ? 12.109 -14.992 -14 1 89.94 110 ARG A C 1
ATOM 819 O O . ARG A 1 110 ? 12.734 -14.891 -15.055 1 89.94 110 ARG A O 1
ATOM 826 N N . GLY A 1 111 ? 12.625 -14.836 -12.773 1 90.38 111 GLY A N 1
ATOM 827 C CA . GLY A 1 111 ? 14.07 -14.703 -12.633 1 90.38 111 GLY A CA 1
ATOM 828 C C . GLY A 1 111 ? 14.562 -13.289 -12.852 1 90.38 111 GLY A C 1
ATOM 829 O O . GLY A 1 111 ? 15.758 -13.07 -13.086 1 90.38 111 GLY A O 1
ATOM 830 N N . GLU A 1 112 ? 13.641 -12.336 -12.852 1 91.56 112 GLU A N 1
ATOM 831 C CA . GLU A 1 112 ? 14.023 -10.953 -13.117 1 91.56 112 GLU A CA 1
ATOM 832 C C . GLU A 1 112 ? 14.477 -10.25 -11.844 1 91.56 112 GLU A C 1
ATOM 834 O O . GLU A 1 112 ? 13.859 -10.406 -10.789 1 91.56 112 GLU A O 1
ATOM 839 N N . VAL A 1 113 ? 15.578 -9.57 -11.906 1 92.5 113 VAL A N 1
ATOM 840 C CA . VAL A 1 113 ? 16.031 -8.672 -10.852 1 92.5 113 VAL A CA 1
ATOM 841 C C . VAL A 1 113 ? 15.672 -7.23 -11.203 1 92.5 113 VAL A C 1
ATOM 843 O O . VAL A 1 113 ? 16.312 -6.605 -12.047 1 92.5 113 VAL A O 1
ATOM 846 N N . CYS A 1 114 ? 14.602 -6.77 -10.586 1 94.75 114 CYS A N 1
ATOM 847 C CA . CYS A 1 114 ? 14.039 -5.484 -10.977 1 94.75 114 CYS A CA 1
ATOM 848 C C . CYS A 1 114 ? 13.422 -4.77 -9.773 1 94.75 114 CYS A C 1
ATOM 850 O O . CYS A 1 114 ? 13.383 -5.324 -8.672 1 94.75 114 CYS A O 1
ATOM 852 N N . MET A 1 115 ? 13.086 -3.502 -9.945 1 95 115 MET A N 1
ATOM 853 C CA . MET A 1 115 ? 12.391 -2.689 -8.953 1 95 115 MET A CA 1
ATOM 854 C C . MET A 1 115 ? 11.141 -2.049 -9.555 1 95 115 MET A C 1
ATOM 856 O O . MET A 1 115 ? 11.086 -1.812 -10.758 1 95 115 MET A O 1
ATOM 860 N N . THR A 1 116 ? 10.211 -1.875 -8.68 1 97 116 THR A N 1
ATOM 861 C CA . THR A 1 116 ? 9.008 -1.172 -9.117 1 97 116 THR A CA 1
ATOM 862 C C . THR A 1 116 ? 9.305 0.305 -9.359 1 97 116 THR A C 1
ATOM 864 O O . THR A 1 116 ? 9.828 0.992 -8.484 1 97 116 THR A O 1
ATOM 867 N N . SER A 1 117 ? 9.047 0.749 -10.539 1 98.12 117 SER A N 1
ATOM 868 C CA . SER A 1 117 ? 9.25 2.162 -10.844 1 98.12 117 SER A CA 1
ATOM 869 C C . SER A 1 117 ? 7.957 2.953 -10.664 1 98.12 117 SER A C 1
ATOM 871 O O . SER A 1 117 ? 7.984 4.109 -10.242 1 98.12 117 SER A O 1
ATOM 873 N N . SER A 1 118 ? 6.883 2.336 -11.039 1 98.81 118 SER A N 1
ATOM 874 C CA . SER A 1 118 ? 5.586 2.961 -10.812 1 98.81 118 SER A CA 1
ATOM 875 C C . SER A 1 118 ? 4.504 1.916 -10.562 1 98.81 118 SER A C 1
ATOM 877 O O . SER A 1 118 ? 4.645 0.76 -10.961 1 98.81 118 SER A O 1
ATOM 879 N N . LEU A 1 119 ? 3.51 2.258 -9.867 1 98.88 119 LEU A N 1
ATOM 880 C CA . LEU A 1 119 ? 2.346 1.446 -9.523 1 98.88 119 LEU A CA 1
ATOM 881 C C . LEU A 1 119 ? 1.066 2.27 -9.609 1 98.88 119 LEU A C 1
ATOM 883 O O . LEU A 1 119 ? 0.871 3.201 -8.82 1 98.88 119 LEU A O 1
ATOM 887 N N . ASN A 1 120 ? 0.264 1.963 -10.586 1 98.94 120 ASN A N 1
ATOM 888 C CA . ASN A 1 120 ? -1.021 2.625 -10.781 1 98.94 120 ASN A CA 1
ATOM 889 C C . ASN A 1 120 ? -2.184 1.721 -10.383 1 98.94 120 ASN A C 1
ATOM 891 O O . ASN A 1 120 ? -2.373 0.651 -10.969 1 98.94 120 ASN A O 1
ATOM 895 N N . ILE A 1 121 ? -2.955 2.174 -9.414 1 98.94 121 ILE A N 1
ATOM 896 C CA . ILE A 1 121 ? -4.023 1.341 -8.875 1 98.94 121 ILE A CA 1
ATOM 897 C C . ILE A 1 121 ? -5.375 2.02 -9.109 1 98.94 121 ILE A C 1
ATOM 899 O O . ILE A 1 121 ? -5.52 3.221 -8.875 1 98.94 121 ILE A O 1
ATOM 903 N N . ARG A 1 122 ? -6.289 1.287 -9.578 1 98.94 122 ARG A N 1
ATOM 904 C CA . ARG A 1 122 ? -7.691 1.692 -9.656 1 98.94 122 ARG A CA 1
ATOM 905 C C . ARG A 1 122 ? -8.547 0.902 -8.672 1 98.94 122 ARG A C 1
ATOM 907 O O . ARG A 1 122 ? -8.625 -0.325 -8.758 1 98.94 122 ARG A O 1
ATOM 914 N N . TYR A 1 123 ? -9.141 1.641 -7.773 1 98.69 123 TYR A N 1
ATOM 915 C CA . TYR A 1 123 ? -10.062 1.05 -6.809 1 98.69 123 TYR A CA 1
ATOM 916 C C . TYR A 1 123 ? -11.492 1.095 -7.32 1 98.69 123 TYR A C 1
ATOM 918 O O . TYR A 1 123 ? -12.133 2.152 -7.309 1 98.69 123 TYR A O 1
ATOM 926 N N . ARG A 1 124 ? -12.016 -0.059 -7.664 1 98.5 124 ARG A N 1
ATOM 927 C CA . ARG A 1 124 ? -13.305 -0.109 -8.344 1 98.5 124 ARG A CA 1
ATOM 928 C C . ARG A 1 124 ? -14.445 -0.286 -7.348 1 98.5 124 ARG A C 1
ATOM 930 O O . ARG A 1 124 ? -15.492 0.354 -7.477 1 98.5 124 ARG A O 1
ATOM 937 N N . ARG A 1 125 ? -14.297 -1.174 -6.406 1 97.81 125 ARG A N 1
ATOM 938 C CA . ARG A 1 125 ? -15.242 -1.467 -5.34 1 97.81 125 ARG A CA 1
ATOM 939 C C . ARG A 1 125 ? -14.516 -1.724 -4.02 1 97.81 125 ARG A C 1
ATOM 941 O O . ARG A 1 125 ? -13.367 -2.152 -4.012 1 97.81 125 ARG A O 1
ATOM 948 N N . PRO A 1 126 ? -15.219 -1.404 -2.92 1 97.25 126 PRO A N 1
ATOM 949 C CA . PRO A 1 126 ? -14.594 -1.754 -1.639 1 97.25 126 PRO A CA 1
ATOM 950 C C . PRO A 1 126 ? -14.266 -3.24 -1.531 1 97.25 126 PRO A C 1
ATOM 952 O O . PRO A 1 126 ? -15.031 -4.086 -1.99 1 97.25 126 PRO A O 1
ATOM 955 N N . VAL A 1 127 ? -13.102 -3.572 -1.054 1 98.31 127 VAL A N 1
ATOM 956 C CA . VAL A 1 127 ? -12.734 -4.949 -0.753 1 98.31 127 VAL A CA 1
ATOM 957 C C . VAL A 1 127 ? -13.164 -5.305 0.668 1 98.31 127 VAL A C 1
ATOM 959 O O . VAL A 1 127 ? -12.672 -4.727 1.637 1 98.31 127 VAL A O 1
ATOM 962 N N . PRO A 1 128 ? -14.039 -6.27 0.779 1 97.62 128 PRO A N 1
ATOM 963 C CA . PRO A 1 128 ? -14.523 -6.586 2.125 1 97.62 128 PRO A CA 1
ATOM 964 C C . PRO A 1 128 ? -13.453 -7.234 3 1 97.62 128 PRO A C 1
ATOM 966 O O . PRO A 1 128 ? -12.672 -8.055 2.52 1 97.62 128 PRO A O 1
ATOM 969 N N . ALA A 1 129 ? -13.391 -6.902 4.211 1 97.19 129 ALA A N 1
ATOM 970 C CA . ALA A 1 129 ? -12.547 -7.496 5.246 1 97.19 129 ALA A CA 1
ATOM 971 C C . ALA A 1 129 ? -13.195 -7.375 6.621 1 97.19 129 ALA A C 1
ATOM 973 O O . ALA A 1 129 ? -13.766 -6.336 6.957 1 97.19 129 ALA A O 1
ATOM 974 N N . PRO A 1 130 ? -13.219 -8.375 7.34 1 96.94 130 PRO A N 1
ATOM 975 C CA . PRO A 1 130 ? -12.531 -9.656 7.137 1 96.94 130 PRO A CA 1
ATOM 976 C C . PRO A 1 130 ? -13.141 -10.477 6 1 96.94 130 PRO A C 1
ATOM 978 O O . PRO A 1 130 ? -14.289 -10.25 5.613 1 96.94 130 PRO A O 1
ATOM 981 N N . GLY A 1 131 ? -12.359 -11.391 5.457 1 97.19 131 GLY A N 1
ATOM 982 C CA . GLY A 1 131 ? -12.773 -12.234 4.344 1 97.19 131 GLY A CA 1
ATOM 983 C C . GLY A 1 131 ? -11.602 -12.828 3.582 1 97.19 131 GLY A C 1
ATOM 984 O O . GLY A 1 131 ? -10.578 -13.172 4.176 1 97.19 131 GLY A O 1
ATOM 985 N N . ALA A 1 132 ? -11.844 -13.156 2.344 1 98 132 ALA A N 1
ATOM 986 C CA . ALA A 1 132 ? -10.812 -13.734 1.49 1 98 132 ALA A CA 1
ATOM 987 C C . ALA A 1 132 ? -10.883 -13.164 0.076 1 98 132 ALA A C 1
ATOM 989 O O . ALA A 1 132 ? -11.961 -12.805 -0.397 1 98 132 ALA A O 1
ATOM 990 N N . VAL A 1 133 ? -9.727 -13.062 -0.525 1 98.44 133 VAL A N 1
ATOM 991 C CA . VAL A 1 133 ? -9.656 -12.57 -1.896 1 98.44 133 VAL A CA 1
ATOM 992 C C . VAL A 1 133 ? -8.633 -13.383 -2.689 1 98.44 133 VAL A C 1
ATOM 994 O O . VAL A 1 133 ? -7.848 -14.133 -2.111 1 98.44 133 VAL A O 1
ATOM 997 N N . VAL A 1 134 ? -8.695 -13.258 -3.967 1 98.62 134 VAL A N 1
ATOM 998 C CA . VAL A 1 134 ? -7.656 -13.719 -4.887 1 98.62 134 VAL A CA 1
ATOM 999 C C . VAL A 1 134 ? -6.996 -12.516 -5.566 1 98.62 134 VAL A C 1
ATOM 1001 O O . VAL A 1 134 ? -7.684 -11.633 -6.07 1 98.62 134 VAL A O 1
ATOM 1004 N N . VAL A 1 135 ? -5.75 -12.461 -5.523 1 98.88 135 VAL A N 1
ATOM 1005 C CA . VAL A 1 135 ? -4.973 -11.445 -6.219 1 98.88 135 VAL A CA 1
ATOM 1006 C C . VAL A 1 135 ? -4.16 -12.086 -7.344 1 98.88 135 VAL A C 1
ATOM 1008 O O . VAL A 1 135 ? -3.365 -12.992 -7.102 1 98.88 135 VAL A O 1
ATOM 1011 N N . GLN A 1 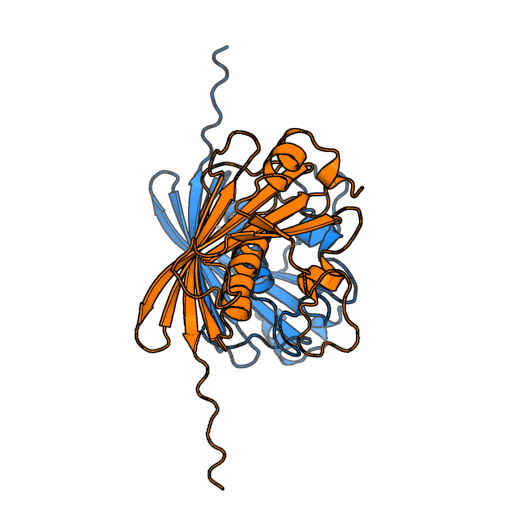136 ? -4.352 -11.641 -8.547 1 98.62 136 GLN A N 1
ATOM 1012 C CA . GLN A 1 136 ? -3.68 -12.273 -9.672 1 98.62 136 GLN A CA 1
ATOM 1013 C C . GLN A 1 136 ? -2.826 -11.266 -10.445 1 98.62 136 GLN A C 1
ATOM 1015 O O . GLN A 1 136 ? -3.041 -10.062 -10.344 1 98.62 136 GLN A O 1
ATOM 1020 N N . SER A 1 137 ? -1.869 -11.75 -11.203 1 98.69 137 SER A N 1
ATOM 1021 C CA . SER A 1 137 ? -0.962 -10.883 -11.953 1 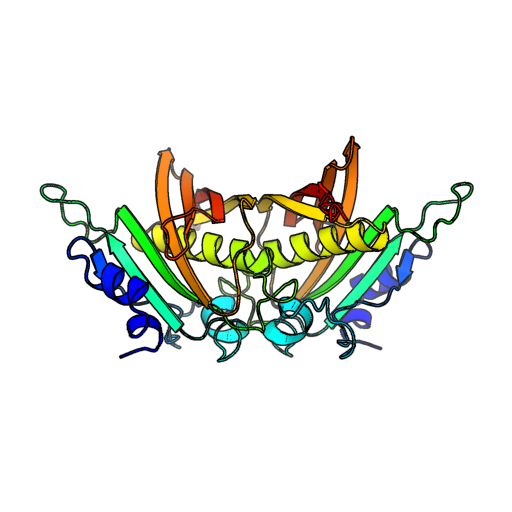98.69 137 SER A CA 1
ATOM 1022 C C . SER A 1 137 ? -0.408 -11.602 -13.18 1 98.69 137 SER A C 1
ATOM 1024 O O . SER A 1 137 ? -0.269 -12.828 -13.18 1 98.69 137 SER A O 1
ATOM 1026 N N . TRP A 1 138 ? -0.133 -10.875 -14.188 1 98.06 138 TRP A N 1
ATOM 1027 C CA . TRP A 1 138 ? 0.488 -11.367 -15.414 1 98.06 138 TRP A CA 1
ATOM 1028 C C . TRP A 1 138 ? 1.248 -10.25 -16.125 1 98.06 138 TRP A C 1
ATOM 1030 O O . TRP A 1 138 ? 1 -9.07 -15.875 1 98.06 138 TRP A O 1
ATOM 1040 N N . VAL A 1 139 ? 2.17 -10.602 -17 1 97.44 139 VAL A N 1
ATOM 1041 C CA . VAL A 1 139 ? 2.955 -9.625 -17.75 1 97.44 139 VAL A CA 1
ATOM 1042 C C . VAL A 1 139 ? 2.195 -9.195 -19 1 97.44 139 VAL A C 1
ATOM 1044 O O . VAL A 1 139 ? 1.788 -10.039 -19.797 1 97.44 139 VAL A O 1
ATOM 1047 N N . LYS A 1 140 ? 1.985 -7.891 -19.078 1 97.94 140 LYS A N 1
ATOM 1048 C CA . LYS A 1 140 ? 1.323 -7.336 -20.266 1 97.94 140 LYS A CA 1
ATOM 1049 C C . LYS A 1 140 ? 2.324 -7.078 -21.375 1 97.94 140 LYS A C 1
ATOM 1051 O O . LYS A 1 140 ? 2.035 -7.332 -22.547 1 97.94 140 LYS A O 1
ATOM 1056 N N . GLU A 1 141 ? 3.439 -6.52 -21.016 1 97.31 141 GLU A N 1
ATOM 1057 C CA . GLU A 1 141 ? 4.449 -6.102 -21.984 1 97.31 141 GLU A CA 1
ATOM 1058 C C . GLU A 1 141 ? 5.855 -6.234 -21.406 1 97.31 141 GLU A C 1
ATOM 1060 O O . GLU A 1 141 ? 6.059 -6.055 -20.203 1 97.31 141 GLU A O 1
ATOM 1065 N N . GLU A 1 142 ? 6.762 -6.578 -22.25 1 95.12 142 GLU A N 1
ATOM 1066 C CA . GLU A 1 142 ? 8.18 -6.629 -21.922 1 95.12 142 GLU A CA 1
ATOM 1067 C C . GLU A 1 142 ? 9.023 -5.965 -23.016 1 95.12 142 GLU A C 1
ATOM 1069 O O . GLU A 1 142 ? 8.883 -6.285 -24.188 1 95.12 142 GLU A O 1
ATOM 1074 N N . ARG A 1 143 ? 9.828 -4.996 -22.578 1 92.31 143 ARG A N 1
ATOM 1075 C CA . ARG A 1 143 ? 10.711 -4.324 -23.531 1 92.31 143 ARG A CA 1
ATOM 1076 C C . ARG A 1 143 ? 12.023 -3.92 -22.875 1 92.31 143 ARG A C 1
ATOM 1078 O O . ARG A 1 143 ? 12.047 -3.014 -22.031 1 92.31 143 ARG A O 1
ATOM 1085 N N . ALA A 1 144 ? 13.195 -4.469 -23.312 1 90.62 144 ALA A N 1
ATOM 1086 C CA . ALA A 1 144 ? 14.539 -3.998 -22.984 1 90.62 144 ALA A CA 1
ATOM 1087 C C . ALA A 1 144 ? 14.703 -3.83 -21.469 1 90.62 144 ALA A C 1
ATOM 1089 O O . ALA A 1 144 ? 15.133 -2.775 -21 1 90.62 144 ALA A O 1
ATOM 1090 N N . GLY A 1 145 ? 14.305 -4.719 -20.688 1 93.44 145 GLY A N 1
ATOM 1091 C CA . GLY A 1 145 ? 14.531 -4.656 -19.266 1 93.44 145 GLY A CA 1
ATOM 1092 C C . GLY A 1 145 ? 13.438 -3.916 -18.516 1 93.44 145 GLY A C 1
ATOM 1093 O O . GLY A 1 145 ? 13.609 -3.562 -17.344 1 93.44 145 GLY A O 1
ATOM 1094 N N . ARG A 1 146 ? 12.461 -3.586 -19.234 1 97.31 146 ARG A N 1
ATOM 1095 C CA . ARG A 1 146 ? 11.273 -2.961 -18.641 1 97.31 146 ARG A CA 1
ATOM 1096 C C . ARG A 1 146 ? 10.047 -3.842 -18.828 1 97.31 146 ARG A C 1
ATOM 1098 O O . ARG A 1 146 ? 9.805 -4.371 -19.922 1 97.31 146 ARG A O 1
ATOM 1105 N N . TRP A 1 147 ? 9.25 -3.994 -17.797 1 98.12 147 TRP A N 1
ATOM 1106 C CA . TRP A 1 147 ? 8.055 -4.828 -17.828 1 98.12 147 TRP A CA 1
ATOM 1107 C C . TRP A 1 147 ? 6.828 -4.043 -17.375 1 98.12 147 TRP A C 1
ATOM 1109 O O . TRP A 1 147 ? 6.891 -3.305 -16.391 1 98.12 147 TRP A O 1
ATOM 1119 N N . ILE A 1 148 ? 5.812 -4.117 -18.156 1 98.75 148 ILE A N 1
ATOM 1120 C CA . ILE A 1 148 ? 4.496 -3.703 -17.688 1 98.75 148 ILE A CA 1
ATOM 1121 C C . ILE A 1 148 ? 3.729 -4.914 -17.156 1 98.75 148 ILE A C 1
ATOM 1123 O O . ILE A 1 148 ? 3.461 -5.855 -17.906 1 98.75 148 ILE A O 1
ATOM 1127 N N . VAL A 1 149 ? 3.414 -4.914 -15.891 1 98.75 149 VAL A N 1
ATOM 1128 C CA . VAL A 1 149 ? 2.762 -6.027 -15.219 1 98.75 149 VAL A CA 1
ATOM 1129 C C . VAL A 1 149 ? 1.384 -5.598 -14.719 1 98.75 149 VAL A C 1
ATOM 1131 O O . VAL A 1 149 ? 1.232 -4.508 -14.164 1 98.75 149 VAL A O 1
ATOM 1134 N N . LEU A 1 150 ? 0.4 -6.41 -14.953 1 98.88 150 LEU A N 1
ATOM 1135 C CA . LEU A 1 150 ? -0.958 -6.125 -14.5 1 98.88 150 LEU A CA 1
ATOM 1136 C C . LEU A 1 150 ? -1.314 -6.969 -13.281 1 98.88 150 LEU A C 1
ATOM 1138 O O . LEU A 1 150 ? -0.783 -8.062 -13.102 1 98.88 150 LEU A O 1
ATOM 1142 N N . GLY A 1 151 ? -2.139 -6.449 -12.406 1 98.88 151 GLY A N 1
ATOM 1143 C CA . GLY A 1 151 ? -2.674 -7.125 -11.234 1 98.88 151 GLY A CA 1
ATOM 1144 C C . GLY A 1 151 ? -4.145 -6.84 -11 1 98.88 151 GLY A C 1
ATOM 1145 O O . GLY A 1 151 ? -4.641 -5.773 -11.375 1 98.88 151 GLY A O 1
ATOM 1146 N N . GLU A 1 152 ? -4.797 -7.801 -10.398 1 98.94 152 GLU A N 1
ATOM 1147 C CA . GLU A 1 152 ? -6.207 -7.637 -10.055 1 98.94 152 GLU A CA 1
ATOM 1148 C C . GLU A 1 152 ? -6.535 -8.297 -8.727 1 98.94 152 GLU A C 1
ATOM 1150 O O . GLU A 1 152 ? -6.02 -9.375 -8.414 1 98.94 152 GLU A O 1
ATOM 1155 N N . VAL A 1 153 ? -7.379 -7.621 -7.949 1 98.94 153 VAL A N 1
ATOM 1156 C CA . VAL A 1 153 ? -8.023 -8.219 -6.785 1 98.94 153 VAL A CA 1
ATOM 1157 C C . VAL A 1 153 ? -9.43 -8.68 -7.152 1 98.94 153 VAL A C 1
ATOM 1159 O O . VAL A 1 153 ? -10.258 -7.871 -7.594 1 98.94 153 VAL A O 1
ATOM 1162 N N . VAL A 1 154 ? -9.695 -9.961 -6.918 1 98.62 154 VAL A N 1
ATOM 1163 C CA . VAL A 1 154 ? -10.961 -10.547 -7.363 1 98.62 154 VAL A CA 1
ATOM 1164 C C . VAL A 1 154 ? -11.664 -11.219 -6.188 1 98.62 154 VAL A C 1
ATOM 1166 O O . VAL A 1 154 ? -11.008 -11.797 -5.312 1 98.62 154 VAL A O 1
ATOM 1169 N N . ASP A 1 155 ? -12.977 -11.086 -6.199 1 97.25 155 ASP A N 1
ATOM 1170 C CA . ASP A 1 155 ? -13.742 -11.719 -5.133 1 97.25 155 ASP A CA 1
ATOM 1171 C C . ASP A 1 155 ? -14.344 -13.039 -5.602 1 97.25 155 ASP A C 1
ATOM 1173 O O . ASP A 1 155 ? -13.969 -13.562 -6.656 1 97.25 155 ASP A O 1
ATOM 1177 N N . GLN A 1 156 ? -15.188 -13.664 -4.809 1 95.94 156 GLN A N 1
ATOM 1178 C CA . GLN A 1 156 ? -15.75 -14.992 -5.023 1 95.94 156 GLN A CA 1
ATOM 1179 C C . GLN A 1 156 ? -16.562 -15.039 -6.312 1 95.94 156 GLN A C 1
ATOM 1181 O O . GLN A 1 156 ? -16.719 -16.109 -6.914 1 95.94 156 GLN A O 1
ATOM 1186 N N . THR A 1 157 ? -17.078 -13.922 -6.766 1 95.75 157 THR A N 1
ATOM 1187 C CA . THR A 1 157 ? -17.922 -13.898 -7.949 1 95.75 157 THR A CA 1
ATOM 1188 C C . THR A 1 157 ? -17.094 -13.672 -9.211 1 95.75 157 THR A C 1
ATOM 1190 O O . THR A 1 157 ? -17.641 -13.656 -10.32 1 95.75 157 THR A O 1
ATOM 1193 N N . GLY A 1 158 ? -15.828 -13.43 -9.039 1 95.69 158 GLY A N 1
ATOM 1194 C CA . GLY A 1 158 ? -14.977 -13.109 -10.172 1 95.69 158 GLY A CA 1
ATOM 1195 C C . GLY A 1 158 ? -14.938 -11.625 -10.492 1 95.69 158 GLY A C 1
ATOM 1196 O O . GLY A 1 158 ? -14.32 -11.219 -11.477 1 95.69 158 GLY A O 1
ATOM 1197 N N . GLU A 1 159 ? -15.617 -10.867 -9.672 1 98 159 GLU A N 1
ATOM 1198 C CA . GLU A 1 159 ? -15.625 -9.422 -9.867 1 98 159 GLU A CA 1
ATOM 1199 C C . GLU A 1 159 ? -14.273 -8.805 -9.492 1 98 159 GLU A C 1
ATOM 1201 O O . GLU A 1 159 ? -13.703 -9.141 -8.461 1 98 159 GLU A O 1
ATOM 1206 N N . VAL A 1 160 ? -13.797 -7.922 -10.391 1 98.81 160 VAL A N 1
ATOM 1207 C CA . VAL A 1 160 ? -12.562 -7.195 -10.109 1 98.81 160 VAL A CA 1
ATOM 1208 C C . VAL A 1 160 ? -12.859 -6.02 -9.18 1 98.81 160 VAL A C 1
ATOM 1210 O O . VAL A 1 160 ? -13.586 -5.098 -9.547 1 98.81 160 VAL A O 1
ATOM 1213 N N . LEU A 1 161 ? -12.305 -6.062 -8 1 98.88 161 LEU A N 1
ATOM 1214 C CA . LEU A 1 161 ? -12.539 -5.023 -7.008 1 98.88 161 LEU A CA 1
ATOM 1215 C C . LEU A 1 161 ? -11.492 -3.922 -7.117 1 98.88 161 LEU A C 1
ATOM 1217 O O . LEU A 1 161 ? -11.75 -2.77 -6.766 1 98.88 161 LEU A O 1
ATOM 1221 N N . ALA A 1 162 ? -10.336 -4.27 -7.566 1 98.94 162 ALA A N 1
ATOM 1222 C CA . ALA A 1 162 ? -9.25 -3.33 -7.832 1 98.94 162 ALA A CA 1
ATOM 1223 C C . ALA A 1 162 ? -8.312 -3.871 -8.906 1 98.94 162 ALA A C 1
ATOM 1225 O O . ALA A 1 162 ? -8.141 -5.086 -9.039 1 98.94 162 ALA A O 1
ATOM 1226 N N . GLY A 1 163 ? -7.754 -3.016 -9.68 1 98.88 163 GLY A N 1
ATOM 1227 C CA . GLY A 1 163 ? -6.754 -3.348 -10.68 1 98.88 163 GLY A CA 1
ATOM 1228 C C . GLY A 1 163 ? -5.516 -2.477 -10.594 1 98.88 163 GLY A C 1
ATOM 1229 O O . GLY A 1 163 ? -5.562 -1.372 -10.055 1 98.88 163 GLY A O 1
ATOM 1230 N N . ALA A 1 164 ? -4.418 -2.979 -11.133 1 98.94 164 ALA A N 1
ATOM 1231 C CA . ALA A 1 164 ? -3.18 -2.203 -11.078 1 98.94 164 ALA A CA 1
ATOM 1232 C C . ALA A 1 164 ? -2.316 -2.455 -12.305 1 98.94 164 ALA A C 1
ATOM 1234 O O . ALA A 1 164 ? -2.389 -3.525 -12.914 1 98.94 164 ALA A O 1
ATOM 1235 N N . GLU A 1 165 ? -1.62 -1.506 -12.688 1 98.94 165 GLU A N 1
ATOM 1236 C CA . GLU A 1 165 ? -0.502 -1.59 -13.625 1 98.94 165 GLU A CA 1
ATOM 1237 C C . GLU A 1 165 ? 0.809 -1.189 -12.953 1 98.94 165 GLU A C 1
ATOM 1239 O O . GLU A 1 165 ? 0.936 -0.075 -12.438 1 98.94 165 GLU A O 1
ATOM 1244 N N . GLY A 1 166 ? 1.711 -2.064 -12.875 1 98.81 166 GLY A N 1
ATOM 1245 C CA . GLY A 1 166 ? 3.049 -1.809 -12.359 1 98.81 166 GLY A CA 1
ATOM 1246 C C . GLY A 1 166 ? 4.109 -1.806 -13.445 1 98.81 166 GLY A C 1
ATOM 1247 O O . GLY A 1 166 ? 4.062 -2.619 -14.367 1 98.81 166 GLY A O 1
ATOM 1248 N N . VAL A 1 167 ? 4.996 -0.885 -13.359 1 98.81 167 VAL A N 1
ATOM 1249 C CA . VAL A 1 167 ? 6.172 -0.863 -14.219 1 98.81 167 VAL A CA 1
ATOM 1250 C C . VAL A 1 167 ? 7.402 -1.294 -13.43 1 98.81 167 VAL A C 1
ATOM 1252 O O . VAL A 1 167 ? 7.707 -0.724 -12.383 1 98.81 167 VAL A O 1
ATOM 1255 N N . PHE A 1 168 ? 8.055 -2.234 -13.914 1 98.19 168 PHE A N 1
ATOM 1256 C CA . PHE A 1 168 ? 9.281 -2.766 -13.312 1 98.19 168 PHE A CA 1
ATOM 1257 C C . PHE A 1 168 ? 10.477 -2.533 -14.227 1 98.19 168 PHE A C 1
ATOM 1259 O O . PHE A 1 168 ? 10.367 -2.686 -15.445 1 98.19 168 PHE A O 1
ATOM 1266 N N . VAL A 1 169 ? 11.578 -2.148 -13.602 1 97.5 169 VAL A N 1
ATOM 1267 C CA . VAL A 1 169 ? 12.781 -1.855 -14.383 1 97.5 169 VAL A CA 1
ATOM 1268 C C . VAL A 1 169 ? 13.961 -2.648 -13.828 1 97.5 169 VAL A C 1
ATOM 1270 O O . VAL A 1 169 ? 14.172 -2.701 -12.617 1 97.5 169 VAL A O 1
ATOM 1273 N N . GLY A 1 170 ? 14.688 -3.234 -14.719 1 95.94 170 GLY A N 1
ATOM 1274 C CA . GLY A 1 170 ? 15.852 -4.02 -14.344 1 95.94 170 GLY A CA 1
ATOM 1275 C C . GLY A 1 170 ? 16.938 -3.201 -13.664 1 95.94 170 GLY A C 1
ATOM 1276 O O . GLY A 1 170 ? 17.141 -2.035 -14 1 95.94 170 GLY A O 1
ATOM 1277 N N . VAL A 1 171 ? 17.594 -3.781 -12.594 1 87.31 171 VAL A N 1
ATOM 1278 C CA . VAL A 1 171 ? 18.688 -3.119 -11.898 1 87.31 171 VAL A CA 1
ATOM 1279 C C . VAL A 1 171 ? 20.016 -3.537 -12.516 1 87.31 171 VAL A C 1
ATOM 1281 O O . VAL A 1 171 ? 20.266 -4.727 -12.727 1 87.31 171 VAL A O 1
ATOM 1284 N N . ARG A 1 172 ? 20.656 -2.707 -13.359 1 68.12 172 ARG A N 1
ATOM 1285 C CA . ARG A 1 172 ? 21.969 -2.979 -13.961 1 68.12 172 ARG A CA 1
ATOM 1286 C C . ARG A 1 172 ? 23.031 -3.189 -12.891 1 68.12 172 ARG A C 1
ATOM 1288 O O . ARG A 1 172 ? 23.031 -2.51 -11.859 1 68.12 172 ARG A O 1
ATOM 1295 N N . ARG A 1 173 ? 23.438 -4.48 -12.648 1 57.47 173 ARG A N 1
ATOM 1296 C CA . ARG A 1 173 ? 24.578 -4.699 -11.75 1 57.47 173 ARG A CA 1
ATOM 1297 C C . ARG A 1 173 ? 25.75 -3.797 -12.125 1 57.47 173 ARG A C 1
ATOM 1299 O O . ARG A 1 173 ? 26.141 -3.727 -13.289 1 57.47 173 ARG A O 1
ATOM 1306 N N . ARG A 1 174 ? 25.922 -2.617 -11.5 1 48 174 ARG A N 1
ATOM 1307 C CA . ARG A 1 174 ? 27.156 -1.881 -11.742 1 48 174 ARG A CA 1
ATOM 1308 C C . ARG A 1 174 ? 28.344 -2.826 -11.805 1 48 174 ARG A C 1
ATOM 1310 O O . ARG A 1 174 ? 28.484 -3.719 -10.969 1 48 174 ARG A O 1
ATOM 1317 N N . GLU A 1 175 ? 28.766 -3.27 -12.992 1 38.72 175 GLU A N 1
ATOM 1318 C CA . GLU A 1 175 ? 30.094 -3.873 -13.141 1 38.72 175 GLU A CA 1
ATOM 1319 C C . GLU A 1 175 ? 31.109 -3.191 -12.234 1 38.72 175 GLU A C 1
ATOM 1321 O O . GLU A 1 175 ? 31.266 -1.967 -12.266 1 38.72 175 GLU A O 1
ATOM 1326 N N . SER A 1 176 ? 31.297 -3.678 -11.062 1 34.97 176 SER A N 1
ATOM 1327 C CA . SER A 1 176 ? 32.562 -3.289 -10.438 1 34.97 176 SER A CA 1
ATOM 1328 C C . SER A 1 176 ? 33.688 -3.24 -11.469 1 34.97 176 SER A C 1
ATOM 1330 O O . SER A 1 176 ? 33.875 -4.191 -12.227 1 34.97 176 SER A O 1
ATOM 1332 N N . ARG A 1 177 ? 33.906 -2.084 -12.156 1 32.25 177 ARG A N 1
ATOM 1333 C CA . ARG A 1 177 ? 35.25 -2.008 -12.75 1 32.25 177 ARG A CA 1
ATOM 1334 C C . ARG A 1 177 ? 36.312 -2.594 -11.82 1 32.25 177 ARG A C 1
ATOM 1336 O O . ARG A 1 177 ? 36.562 -2.043 -10.742 1 32.25 177 ARG A O 1
ATOM 1343 N N . VAL A 1 178 ? 36.469 -3.848 -11.977 1 23.94 178 VAL A N 1
ATOM 1344 C CA . VAL A 1 178 ? 37.781 -4.27 -11.516 1 23.94 178 VAL A CA 1
ATOM 1345 C C . VAL A 1 178 ? 38.875 -3.42 -12.188 1 23.94 178 VAL A C 1
ATOM 1347 O O . VAL A 1 178 ? 38.812 -3.188 -13.398 1 23.94 178 VAL A O 1
ATOM 1350 N N . MET B 1 1 ? 9.367 13.445 25.438 1 73.5 1 MET B N 1
ATOM 1351 C CA . MET B 1 1 ? 9.68 13.562 24.016 1 73.5 1 MET B CA 1
ATOM 1352 C C . MET B 1 1 ? 9.594 12.211 23.328 1 73.5 1 MET B C 1
ATOM 1354 O O . MET B 1 1 ? 10.07 11.203 23.859 1 73.5 1 MET B O 1
ATOM 1358 N N . THR B 1 2 ? 8.938 12.117 22.172 1 83.25 2 THR B N 1
ATOM 1359 C CA . THR B 1 2 ? 8.859 10.867 21.406 1 83.25 2 THR B CA 1
ATOM 1360 C C . THR B 1 2 ? 10.188 10.57 20.719 1 83.25 2 THR B C 1
ATOM 1362 O O . THR B 1 2 ? 11.023 11.461 20.562 1 83.25 2 THR B O 1
ATOM 1365 N N . PRO B 1 3 ? 10.492 9.375 20.422 1 90.88 3 PRO B N 1
ATOM 1366 C CA . PRO B 1 3 ? 11.734 9.039 19.719 1 90.88 3 PRO B CA 1
ATOM 1367 C C . PRO B 1 3 ? 11.93 9.844 18.438 1 90.88 3 PRO B C 1
ATOM 1369 O O . PRO B 1 3 ? 13.062 10.188 18.094 1 90.88 3 PRO B O 1
ATOM 1372 N N . LEU B 1 4 ? 10.859 10.203 17.781 1 93.5 4 LEU B N 1
ATOM 1373 C CA . LEU B 1 4 ? 10.961 11 16.562 1 93.5 4 LEU B CA 1
ATOM 1374 C C . LEU B 1 4 ? 11.477 12.406 16.875 1 93.5 4 LEU B C 1
ATOM 1376 O O . LEU B 1 4 ? 12.281 12.953 16.109 1 93.5 4 LEU B O 1
ATOM 1380 N N . GLU B 1 5 ? 11.039 12.953 17.953 1 93.62 5 GLU B N 1
ATOM 1381 C CA . GLU B 1 5 ? 11.422 14.312 18.344 1 93.62 5 GLU B CA 1
ATOM 1382 C C . GLU B 1 5 ? 12.906 14.383 18.703 1 93.62 5 GLU B C 1
ATOM 1384 O O . GLU B 1 5 ? 13.484 15.477 18.734 1 93.62 5 GLU B O 1
ATOM 1389 N N . GLN B 1 6 ? 13.508 13.227 18.906 1 94.38 6 GLN B N 1
ATOM 1390 C CA . GLN B 1 6 ? 14.914 13.172 19.281 1 94.38 6 GLN B CA 1
ATOM 1391 C C . GLN B 1 6 ? 15.82 13.141 18.062 1 94.38 6 GLN B C 1
ATOM 1393 O O . GLN B 1 6 ? 17.047 13.289 18.172 1 94.38 6 GLN B O 1
ATOM 1398 N N . ILE B 1 7 ? 15.266 12.906 16.922 1 95.62 7 ILE B N 1
ATOM 1399 C CA . ILE B 1 7 ? 16.031 12.938 15.68 1 95.62 7 ILE B CA 1
ATOM 1400 C C . ILE B 1 7 ? 16.234 14.383 15.242 1 95.62 7 ILE B C 1
ATOM 1402 O O . ILE B 1 7 ? 15.266 15.086 14.93 1 95.62 7 ILE B O 1
ATOM 1406 N N . PRO B 1 8 ? 17.453 14.859 15.086 1 95.69 8 PRO B N 1
ATOM 1407 C CA . PRO B 1 8 ? 17.734 16.297 14.938 1 95.69 8 PRO B CA 1
ATOM 1408 C C . PRO B 1 8 ? 17 16.906 13.742 1 95.69 8 PRO B C 1
ATOM 1410 O O . PRO B 1 8 ? 16.375 17.969 13.875 1 95.69 8 PRO B O 1
ATOM 1413 N N . TRP B 1 9 ? 17.078 16.281 12.555 1 96.25 9 TRP B N 1
ATOM 1414 C CA . TRP B 1 9 ? 16.469 16.906 11.383 1 96.25 9 TRP B CA 1
ATOM 1415 C C . TRP B 1 9 ? 14.945 16.906 11.508 1 96.25 9 TRP B C 1
ATOM 1417 O O . TRP B 1 9 ? 14.273 17.797 10.977 1 96.25 9 TRP B O 1
ATOM 1427 N N . ILE B 1 10 ? 14.359 15.922 12.156 1 97.25 10 ILE B N 1
ATOM 1428 C CA . ILE B 1 10 ? 12.922 15.883 12.391 1 97.25 10 ILE B CA 1
ATOM 1429 C C . ILE B 1 10 ? 12.539 16.953 13.414 1 97.25 10 ILE B C 1
ATOM 1431 O O . ILE B 1 10 ? 11.562 17.688 13.219 1 97.25 10 ILE B O 1
ATOM 1435 N N . ALA B 1 11 ? 13.328 17.078 14.484 1 96 11 ALA B N 1
ATOM 1436 C CA . ALA B 1 11 ? 13.094 18.094 15.5 1 96 11 ALA B CA 1
ATOM 1437 C C . ALA B 1 11 ? 13.078 19.484 14.883 1 96 11 ALA B C 1
ATOM 1439 O O . ALA B 1 11 ? 12.242 20.328 15.242 1 96 11 ALA B O 1
ATOM 1440 N N . ALA B 1 12 ? 13.984 19.688 13.977 1 96.06 12 ALA B N 1
ATOM 1441 C CA . ALA B 1 12 ? 14.078 20.984 13.312 1 96.06 12 ALA B CA 1
ATOM 1442 C C . ALA B 1 12 ? 12.812 21.281 12.516 1 96.06 12 ALA B C 1
ATOM 1444 O O . ALA B 1 12 ? 12.328 22.422 12.516 1 96.06 12 ALA B O 1
ATOM 1445 N N . LEU B 1 13 ? 12.258 20.297 11.867 1 95.88 13 LEU B N 1
ATOM 1446 C CA . LEU B 1 13 ? 11.047 20.484 11.078 1 95.88 13 LEU B CA 1
ATOM 1447 C C . LEU B 1 13 ? 9.836 20.672 11.977 1 95.88 13 LEU B C 1
ATOM 1449 O O . LEU B 1 13 ? 8.945 21.469 11.664 1 95.88 13 LEU B O 1
ATOM 1453 N N . LEU B 1 14 ? 9.836 19.969 13.102 1 95.81 14 LEU B N 1
ATOM 1454 C CA . LEU B 1 14 ? 8.68 19.969 14 1 95.81 14 LEU B CA 1
ATOM 1455 C C . LEU B 1 14 ? 8.508 21.328 14.656 1 95.81 14 LEU B C 1
ATOM 1457 O O . LEU B 1 14 ? 7.398 21.703 15.055 1 95.81 14 LEU B O 1
ATOM 1461 N N . THR B 1 15 ? 9.516 22.156 14.664 1 94.5 15 THR B N 1
ATOM 1462 C CA . THR B 1 15 ? 9.461 23.438 15.352 1 94.5 15 THR B CA 1
ATOM 1463 C C . THR B 1 15 ? 9.117 24.562 14.375 1 94.5 15 THR B C 1
ATOM 1465 O O . THR B 1 15 ? 9.039 25.734 14.766 1 94.5 15 THR B O 1
ATOM 1468 N N . ASN B 1 16 ? 8.984 24.219 13.094 1 93.5 16 ASN B N 1
ATOM 1469 C CA . ASN B 1 16 ? 8.562 25.219 12.117 1 93.5 16 ASN B CA 1
ATOM 1470 C C . ASN B 1 16 ? 7.246 25.875 12.516 1 93.5 16 ASN B C 1
ATOM 1472 O O . ASN B 1 16 ? 6.219 25.203 12.617 1 93.5 16 ASN B O 1
ATOM 1476 N N . PRO B 1 17 ? 7.141 27.156 12.703 1 92 17 PRO B N 1
ATOM 1477 C CA . PRO B 1 17 ? 5.957 27.828 13.25 1 92 17 PRO B CA 1
ATOM 1478 C C . PRO B 1 17 ? 4.797 27.891 12.258 1 92 17 PRO B C 1
ATOM 1480 O O . PRO B 1 17 ? 3.67 28.219 12.641 1 92 17 PRO B O 1
ATOM 1483 N N . SER B 1 18 ? 5.047 27.609 11.016 1 91.12 18 SER B N 1
ATOM 1484 C CA . SER B 1 18 ? 3.99 27.625 10.008 1 91.12 18 SER B CA 1
ATOM 1485 C C . SER B 1 18 ? 3.117 26.375 10.109 1 91.12 18 SER B C 1
ATOM 1487 O O . SER B 1 18 ? 2.094 26.266 9.438 1 91.12 18 SER B O 1
ATOM 1489 N N . TYR B 1 19 ? 3.582 25.438 10.945 1 94.06 19 TYR B N 1
ATOM 1490 C CA . TYR B 1 19 ? 2.857 24.172 11.102 1 94.06 19 TYR B CA 1
ATOM 1491 C C . TYR B 1 19 ? 2.324 24.031 12.523 1 94.06 19 TYR B C 1
ATOM 1493 O O . TYR B 1 19 ? 2.912 24.547 13.469 1 94.06 19 TYR B O 1
ATOM 1501 N N . GLU B 1 20 ? 1.219 23.359 12.594 1 93.62 20 GLU B N 1
ATOM 1502 C CA . GLU B 1 20 ? 0.65 22.969 13.883 1 93.62 20 GLU B CA 1
ATOM 1503 C C . GLU B 1 20 ? 0.522 21.453 14 1 93.62 20 GLU B C 1
ATOM 1505 O O . GLU B 1 20 ? 0.173 20.781 13.023 1 93.62 20 GLU B O 1
ATOM 1510 N N . THR B 1 21 ? 0.807 20.953 15.188 1 93.75 21 THR B N 1
ATOM 1511 C CA . THR B 1 21 ? 0.648 19.516 15.43 1 93.75 21 THR B CA 1
ATOM 1512 C C . THR B 1 21 ? -0.819 19.172 15.656 1 93.75 21 THR B C 1
ATOM 1514 O O . THR B 1 21 ? -1.529 19.875 16.375 1 93.75 21 THR B O 1
ATOM 1517 N N . PHE B 1 22 ? -1.264 18.094 14.984 1 90.88 22 PHE B N 1
ATOM 1518 C CA . PHE B 1 22 ? -2.635 17.609 15.094 1 90.88 22 PHE B CA 1
ATOM 1519 C C . PHE B 1 22 ? -2.664 16.203 15.68 1 90.88 22 PHE B C 1
ATOM 1521 O O . PHE B 1 22 ? -1.693 15.453 15.562 1 90.88 22 PHE B O 1
ATOM 1528 N N . PRO B 1 23 ? -3.758 15.93 16.312 1 87.12 23 PRO B N 1
ATOM 1529 C CA . PRO B 1 23 ? -3.906 14.531 16.734 1 87.12 23 PRO B CA 1
ATOM 1530 C C . PRO B 1 23 ? -3.99 13.57 15.539 1 87.12 23 PRO B C 1
ATOM 1532 O O . PRO B 1 23 ? -4.578 13.914 14.508 1 87.12 23 PRO B O 1
ATOM 1535 N N . LEU B 1 24 ? -3.336 12.484 15.688 1 88.44 24 LEU B N 1
ATOM 1536 C CA . LEU B 1 24 ? -3.447 11.406 14.711 1 88.44 24 LEU B CA 1
ATOM 1537 C C . LEU B 1 24 ? -4.52 10.398 15.133 1 88.44 24 LEU B C 1
ATOM 1539 O O . LEU B 1 24 ? -4.383 9.734 16.156 1 88.44 24 LEU B O 1
ATOM 1543 N N . PRO B 1 25 ? -5.57 10.273 14.305 1 83.19 25 PRO B N 1
ATOM 1544 C CA . PRO B 1 25 ? -6.688 9.422 14.727 1 83.19 25 PRO B CA 1
ATOM 1545 C C . PRO B 1 25 ? -6.266 7.984 15 1 83.19 25 PRO B C 1
ATOM 1547 O O . PRO B 1 25 ? -6.887 7.297 15.812 1 83.19 25 PRO B O 1
ATOM 1550 N N . SER B 1 26 ? -5.258 7.578 14.367 1 81.44 26 SER B N 1
ATOM 1551 C CA . SER B 1 26 ? -4.84 6.188 14.516 1 81.44 26 SER B CA 1
ATOM 1552 C C . SER B 1 26 ? -3.904 6.012 15.711 1 81.44 26 SER B C 1
ATOM 1554 O O . SER B 1 26 ? -3.508 4.891 16.031 1 81.44 26 SER B O 1
ATOM 1556 N N . ARG B 1 27 ? -3.496 7.156 16.422 1 80.31 27 ARG B N 1
ATOM 1557 C CA . ARG B 1 27 ? -2.527 7.086 17.516 1 80.31 27 ARG B CA 1
ATOM 1558 C C . ARG B 1 27 ? -2.938 7.996 18.672 1 80.31 27 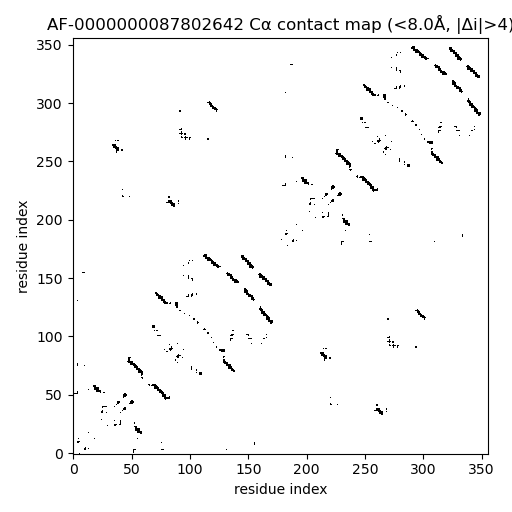ARG B C 1
ATOM 1560 O O . ARG B 1 27 ? -2.596 9.18 18.688 1 80.31 27 ARG B O 1
ATOM 1567 N N . PRO B 1 28 ? -3.467 7.641 19.734 1 64.94 28 PRO B N 1
ATOM 1568 C CA . PRO B 1 28 ? -4.016 6.34 20.125 1 64.94 28 PRO B CA 1
ATOM 1569 C C . PRO B 1 28 ? -5.402 6.086 19.531 1 64.94 28 PRO B C 1
ATOM 1571 O O . PRO B 1 28 ? -6.074 7.023 19.094 1 64.94 28 PRO B O 1
ATOM 1574 N N . LEU B 1 29 ? -5.598 4.863 19.312 1 62.91 29 LEU B N 1
ATOM 1575 C CA . LEU B 1 29 ? -6.945 4.523 18.875 1 62.91 29 LEU B CA 1
ATOM 1576 C C . LEU B 1 29 ? -7.977 4.941 19.922 1 62.91 29 LEU B C 1
ATOM 1578 O O . LEU B 1 29 ? -7.781 4.707 21.109 1 62.91 29 LEU B O 1
ATOM 1582 N N . ASP B 1 30 ? -8.695 5.965 19.484 1 62.91 30 ASP B N 1
ATOM 1583 C CA . ASP B 1 30 ? -9.898 6.16 20.281 1 62.91 30 ASP B CA 1
ATOM 1584 C C . ASP B 1 30 ? -10.859 4.98 20.125 1 62.91 30 ASP B C 1
ATOM 1586 O O . ASP B 1 30 ? -11.414 4.77 19.047 1 62.91 30 ASP B O 1
ATOM 1590 N N . PRO B 1 31 ? -10.828 4.16 21.109 1 61.06 31 PRO B N 1
ATOM 1591 C CA . PRO B 1 31 ? -11.672 2.971 21 1 61.06 31 PRO B CA 1
ATOM 1592 C C . PRO B 1 31 ? -13.102 3.305 20.562 1 61.06 31 PRO B C 1
ATOM 1594 O O . PRO B 1 31 ? -13.812 2.445 20.031 1 61.06 31 PRO B O 1
ATOM 1597 N N . SER B 1 32 ? -13.5 4.477 20.797 1 62.03 32 SER B N 1
ATOM 1598 C CA . SER B 1 32 ? -14.859 4.871 20.469 1 62.03 32 SER B CA 1
ATOM 1599 C C . SER B 1 32 ? -14.977 5.254 18.984 1 62.03 32 SER B C 1
ATOM 1601 O O . SER B 1 32 ? -16.078 5.371 18.453 1 62.03 32 SER B O 1
ATOM 1603 N N . ASP B 1 33 ? -13.844 5.441 18.422 1 61.69 33 ASP B N 1
ATOM 1604 C CA . ASP B 1 33 ? -13.859 5.84 17.016 1 61.69 33 ASP B CA 1
ATOM 1605 C C . ASP B 1 33 ? -14.117 4.641 16.109 1 61.69 33 ASP B C 1
ATOM 1607 O O . ASP B 1 33 ? -13.242 3.797 15.914 1 61.69 33 ASP B O 1
ATOM 1611 N N . VAL B 1 34 ? -15.398 4.488 15.594 1 55.19 34 VAL B N 1
ATOM 1612 C CA . VAL B 1 34 ? -15.883 3.375 14.781 1 55.19 34 VAL B CA 1
ATOM 1613 C C . VAL B 1 34 ? -15.281 3.463 13.383 1 55.19 34 VAL B C 1
ATOM 1615 O O . VAL B 1 34 ? -15.43 2.539 12.578 1 55.19 34 VAL B O 1
ATOM 1618 N N . THR B 1 35 ? -14.734 4.609 13.078 1 56.91 35 THR B N 1
ATOM 1619 C CA . THR B 1 35 ? -14.18 4.797 11.742 1 56.91 35 THR B CA 1
ATOM 1620 C C . THR B 1 35 ? -12.695 4.457 11.719 1 56.91 35 THR B C 1
ATOM 1622 O O . THR B 1 35 ? -11.961 4.906 10.836 1 56.91 35 THR B O 1
ATOM 1625 N N . ASN B 1 36 ? -12.398 3.545 12.477 1 70.81 36 ASN B N 1
ATOM 1626 C CA . ASN B 1 36 ? -11.008 3.32 12.852 1 70.81 36 ASN B CA 1
ATOM 1627 C C . ASN B 1 36 ? -10.195 2.738 11.703 1 70.81 36 ASN B C 1
ATOM 1629 O O . ASN B 1 36 ? -10.68 1.86 10.984 1 70.81 36 ASN B O 1
ATOM 1633 N N . ASP B 1 37 ? -9.148 3.348 11.398 1 88.62 37 ASP B N 1
ATOM 1634 C CA . ASP B 1 37 ? -8.062 2.842 10.562 1 88.62 37 ASP B CA 1
ATOM 1635 C C . ASP B 1 37 ? -7.242 1.788 11.297 1 88.62 37 ASP B C 1
ATOM 1637 O O . ASP B 1 37 ? -6.281 2.121 11.992 1 88.62 37 ASP B O 1
ATOM 1641 N N . ASN B 1 38 ? -7.637 0.509 11.117 1 93.06 38 ASN B N 1
ATOM 1642 C CA . ASN B 1 38 ? -7.004 -0.573 11.867 1 93.06 38 ASN B CA 1
ATOM 1643 C C . ASN B 1 38 ? -5.605 -0.879 11.336 1 93.06 38 ASN B C 1
ATOM 1645 O O . ASN B 1 38 ? -4.73 -1.297 12.094 1 93.06 38 ASN B O 1
ATOM 1649 N N . LEU B 1 39 ? -5.387 -0.628 10.109 1 95.56 39 LEU B N 1
ATOM 1650 C CA . LEU B 1 39 ? -4.055 -0.884 9.578 1 95.56 39 LEU B CA 1
ATOM 1651 C C . LEU B 1 39 ? -3 -0.087 10.336 1 95.56 39 LEU B C 1
ATOM 1653 O O . LEU B 1 39 ? -2.029 -0.657 10.844 1 95.56 39 LEU B O 1
ATOM 1657 N N . PHE B 1 40 ? -3.252 1.209 10.516 1 95.06 40 PHE B N 1
ATOM 1658 C CA . PHE B 1 40 ? -2.244 2.072 11.117 1 95.06 40 PHE B CA 1
ATOM 1659 C C . PHE B 1 40 ? -2.365 2.061 12.641 1 95.06 40 PHE B C 1
ATOM 1661 O O . PHE B 1 40 ? -1.394 2.338 13.344 1 95.06 40 PHE B O 1
ATOM 1668 N N . SER B 1 41 ? -3.574 1.681 13.148 1 93.5 41 SER B N 1
ATOM 1669 C CA . SER B 1 41 ? -3.742 1.71 14.594 1 93.5 41 SER B CA 1
ATOM 1670 C C . SER B 1 41 ? -3.402 0.36 15.219 1 93.5 41 SER B C 1
ATOM 1672 O O . SER B 1 41 ? -3.193 0.264 16.438 1 93.5 41 SER B O 1
ATOM 1674 N N . LYS B 1 42 ? -3.338 -0.717 14.359 1 93.12 42 LYS B N 1
ATOM 1675 C CA . LYS B 1 42 ? -3.111 -2.047 14.914 1 93.12 42 LYS B CA 1
ATOM 1676 C C . LYS B 1 42 ? -1.996 -2.775 14.172 1 93.12 42 LYS B C 1
ATOM 1678 O O . LYS B 1 42 ? -0.855 -2.818 14.641 1 93.12 42 LYS B O 1
ATOM 1683 N N . ALA B 1 43 ? -2.188 -3.1 12.945 1 95.56 43 ALA B N 1
ATOM 1684 C CA . ALA B 1 43 ? -1.266 -3.971 12.219 1 95.56 43 ALA B CA 1
ATOM 1685 C C . ALA B 1 43 ? 0.122 -3.346 12.125 1 95.56 43 ALA B C 1
ATOM 1687 O O . ALA B 1 43 ? 1.133 -4.031 12.289 1 95.56 43 ALA B O 1
ATOM 1688 N N . LEU B 1 44 ? 0.156 -2.035 11.875 1 96.81 44 LEU B N 1
ATOM 1689 C CA . LEU B 1 44 ? 1.442 -1.386 11.641 1 96.81 44 LEU B CA 1
ATOM 1690 C C . LEU B 1 44 ? 1.905 -0.644 12.891 1 96.81 44 LEU B C 1
ATOM 1692 O O . LEU B 1 44 ? 3.006 -0.086 12.914 1 96.81 44 LEU B O 1
ATOM 1696 N N . ASN B 1 45 ? 1.01 -0.599 13.852 1 95 45 ASN B N 1
ATOM 1697 C CA . ASN B 1 45 ? 1.359 0.062 15.102 1 95 45 ASN B CA 1
ATOM 1698 C C . ASN B 1 45 ? 2.047 -0.897 16.078 1 95 45 ASN B C 1
ATOM 1700 O O . ASN B 1 45 ? 1.483 -1.252 17.109 1 95 45 ASN B O 1
ATOM 1704 N N . THR B 1 46 ? 3.24 -1.305 15.758 1 96.19 46 THR B N 1
ATOM 1705 C CA . THR B 1 46 ? 4.082 -2.18 16.562 1 96.19 46 THR B CA 1
ATOM 1706 C C . THR B 1 46 ? 5.492 -1.613 16.688 1 96.19 46 THR B C 1
ATOM 1708 O O . THR B 1 46 ? 5.902 -0.775 15.883 1 96.19 46 THR B O 1
ATOM 1711 N N . PRO B 1 47 ? 6.27 -2.037 17.625 1 96.25 47 PRO B N 1
ATOM 1712 C CA . PRO B 1 47 ? 7.609 -1.488 17.844 1 96.25 47 PRO B CA 1
ATOM 1713 C C . PRO B 1 47 ? 8.523 -1.661 16.641 1 96.25 47 PRO B C 1
ATOM 1715 O O . PRO B 1 47 ? 9.438 -0.855 16.438 1 96.25 47 PRO B O 1
ATOM 1718 N N . ASP B 1 48 ? 8.266 -2.719 15.75 1 97.12 48 ASP B N 1
ATOM 1719 C CA . ASP B 1 48 ? 9.203 -3.014 14.672 1 97.12 48 ASP B CA 1
ATOM 1720 C C . ASP B 1 48 ? 8.586 -2.703 13.312 1 97.12 48 ASP B C 1
ATOM 1722 O O . ASP B 1 48 ? 9.18 -3.016 12.273 1 97.12 48 ASP B O 1
ATOM 1726 N N . ALA B 1 49 ? 7.398 -2.121 13.297 1 97.81 49 ALA B N 1
ATOM 1727 C CA . ALA B 1 49 ? 6.781 -1.661 12.055 1 97.81 49 ALA B CA 1
ATOM 1728 C C . ALA B 1 49 ? 6.801 -0.138 11.961 1 97.81 49 ALA B C 1
ATOM 1730 O O . ALA B 1 49 ? 7.816 0.456 11.586 1 97.81 49 ALA B O 1
ATOM 1731 N N . ILE B 1 50 ? 5.727 0.542 12.383 1 97.75 50 ILE B N 1
ATOM 1732 C CA . ILE B 1 50 ? 5.684 2 12.414 1 97.75 50 ILE B CA 1
ATOM 1733 C C . ILE B 1 50 ? 5.309 2.479 13.812 1 97.75 50 ILE B C 1
ATOM 1735 O O . ILE B 1 50 ? 4.152 2.822 14.07 1 97.75 50 ILE B O 1
ATOM 1739 N N . PRO B 1 51 ? 6.254 2.539 14.719 1 96.06 51 PRO B N 1
ATOM 1740 C CA . PRO B 1 51 ? 5.957 2.732 16.141 1 96.06 51 PRO B CA 1
ATOM 1741 C C . PRO B 1 51 ? 5.57 4.172 16.469 1 96.06 51 PRO B C 1
ATOM 1743 O O . PRO B 1 51 ? 4.84 4.41 17.438 1 96.06 51 PRO B O 1
ATOM 1746 N N . HIS B 1 52 ? 6.113 5.133 15.758 1 95.56 52 HIS B N 1
ATOM 1747 C CA . HIS B 1 52 ? 5.887 6.531 16.109 1 95.56 52 HIS B CA 1
ATOM 1748 C C . HIS B 1 52 ? 5.492 7.348 14.883 1 95.56 52 HIS B C 1
ATOM 1750 O O . HIS B 1 52 ? 6.07 7.184 13.805 1 95.56 52 HIS B O 1
ATOM 1756 N N . CYS B 1 53 ? 4.543 8.148 15.086 1 96.56 53 CYS B N 1
ATOM 1757 C CA . CYS B 1 53 ? 4.082 9.086 14.07 1 96.56 53 CYS B CA 1
ATOM 1758 C C . CYS B 1 53 ? 3.717 10.43 14.688 1 96.56 53 CYS B C 1
ATOM 1760 O O . CYS B 1 53 ? 3.24 10.484 15.828 1 96.56 53 CYS B O 1
ATOM 1762 N N . ILE B 1 54 ? 3.953 11.445 14.008 1 96.38 54 ILE B N 1
ATOM 1763 C CA . ILE B 1 54 ? 3.512 12.789 14.375 1 96.38 54 ILE B CA 1
ATOM 1764 C C . ILE B 1 54 ? 2.895 13.477 13.156 1 96.38 54 ILE B C 1
ATOM 1766 O O . ILE B 1 54 ? 3.465 13.445 12.062 1 96.38 54 ILE B O 1
ATOM 1770 N N . LEU B 1 55 ? 1.766 14.031 13.32 1 96.38 55 LEU B N 1
ATOM 1771 C CA . LEU B 1 55 ? 1.054 14.703 12.242 1 96.38 55 LEU B CA 1
ATOM 1772 C C . LEU B 1 55 ? 1.062 16.219 12.43 1 96.38 55 LEU B C 1
ATOM 1774 O O . LEU B 1 55 ? 0.741 16.703 13.516 1 96.38 55 LEU B O 1
ATOM 1778 N N . GLN B 1 56 ? 1.44 16.906 11.375 1 96.88 56 GLN B N 1
ATOM 1779 C CA . GLN B 1 56 ? 1.341 18.359 11.391 1 96.88 56 GLN B CA 1
ATOM 1780 C C . GLN B 1 56 ? 0.592 18.875 10.172 1 96.88 56 GLN B C 1
ATOM 1782 O O . GLN B 1 56 ? 0.52 18.203 9.148 1 96.88 56 GLN B O 1
ATOM 1787 N N . GLY B 1 57 ? -0.005 19.984 10.305 1 96.19 57 GLY B N 1
ATOM 1788 C CA . GLY B 1 57 ? -0.695 20.672 9.227 1 96.19 57 GLY B CA 1
ATOM 1789 C C . GLY B 1 57 ? -0.3 22.125 9.094 1 96.19 57 GLY B C 1
ATOM 1790 O O . GLY B 1 57 ? -0.074 22.797 10.094 1 96.19 57 GLY B O 1
ATOM 1791 N N . ARG B 1 58 ? -0.13 22.531 7.863 1 94.31 58 ARG B N 1
ATOM 1792 C CA . ARG B 1 58 ? 0.079 23.953 7.582 1 94.31 58 ARG B CA 1
ATOM 1793 C C . ARG B 1 58 ? -1.248 24.656 7.355 1 94.31 58 ARG B C 1
ATOM 1795 O O . ARG B 1 58 ? -2.014 24.297 6.461 1 94.31 58 ARG B O 1
ATOM 1802 N N . LEU B 1 59 ? -1.438 25.609 8.141 1 84.56 59 LEU B N 1
ATOM 1803 C CA . LEU B 1 59 ? -2.668 26.391 8.016 1 84.56 59 LEU B CA 1
ATOM 1804 C C . LEU B 1 59 ? -2.494 27.531 7.016 1 84.56 59 LEU B C 1
ATOM 1806 O O . LEU B 1 59 ? -1.382 28.031 6.824 1 84.56 59 LEU B O 1
ATOM 1810 N N . PRO B 1 60 ? -3.59 27.75 6.332 1 78.06 60 PRO B N 1
ATOM 1811 C CA . PRO B 1 60 ? -3.506 28.891 5.406 1 78.06 60 PRO B CA 1
ATOM 1812 C C . PRO B 1 60 ? -3.102 30.188 6.094 1 78.06 60 PRO B C 1
ATOM 1814 O O . PRO B 1 60 ? -3.457 30.406 7.254 1 78.06 60 PRO B O 1
ATOM 1817 N N . ALA B 1 61 ? -2.162 30.875 5.488 1 70.12 61 ALA B N 1
ATOM 1818 C CA . ALA B 1 61 ? -1.736 32.156 6.027 1 70.12 61 ALA B CA 1
ATOM 1819 C C . ALA B 1 61 ? -2.893 33.156 6.047 1 70.12 61 ALA B C 1
ATOM 1821 O O . ALA B 1 61 ? -3.781 33.094 5.195 1 70.12 61 ALA B O 1
ATOM 1822 N N . PRO B 1 62 ? -2.887 33.969 7.156 1 65.62 62 PRO B N 1
ATOM 1823 C CA . PRO B 1 62 ? -3.812 35.094 7.055 1 65.62 62 PRO B CA 1
ATOM 1824 C C . PRO B 1 62 ? -3.652 35.875 5.75 1 65.62 62 PRO B C 1
ATOM 1826 O O . PRO B 1 62 ? -2.557 35.938 5.184 1 65.62 62 PRO B O 1
ATOM 1829 N N . PRO B 1 63 ? -4.902 36.406 5.168 1 61.94 63 PRO B N 1
ATOM 1830 C CA . PRO B 1 63 ? -6.238 36.594 5.738 1 61.94 63 PRO B CA 1
ATOM 1831 C C . PRO B 1 63 ? -7.16 35.406 5.492 1 61.94 63 PRO B C 1
ATOM 1833 O O . PRO B 1 63 ? -8.375 35.5 5.695 1 61.94 63 PRO B O 1
ATOM 1836 N N . SER B 1 64 ? -6.559 34.406 4.941 1 58.5 64 SER B N 1
ATOM 1837 C CA . SER B 1 64 ? -7.496 33.344 4.676 1 58.5 64 SER B CA 1
ATOM 1838 C C . SER B 1 64 ? -8.18 32.875 5.957 1 58.5 64 SER B C 1
ATOM 1840 O O . SER B 1 64 ? -7.551 32.812 7.016 1 58.5 64 SER B O 1
ATOM 1842 N N . PRO B 1 65 ? -9.516 32.969 5.996 1 53.47 65 PRO B N 1
ATOM 1843 C CA . PRO B 1 65 ? -10.211 32.5 7.195 1 53.47 65 PRO B CA 1
ATOM 1844 C C . PRO B 1 65 ? -9.68 31.172 7.719 1 53.47 65 PRO B C 1
ATOM 1846 O O . PRO B 1 65 ? -9.297 30.312 6.93 1 53.47 65 PRO B O 1
ATOM 1849 N N . SER B 1 66 ? -9.086 31.281 8.922 1 57.19 66 SER B N 1
ATOM 1850 C CA . SER B 1 66 ? -8.586 30.078 9.586 1 57.19 66 SER B CA 1
ATOM 1851 C C . SER B 1 66 ? -9.672 29.016 9.68 1 57.19 66 SER B C 1
ATOM 1853 O O . SER B 1 66 ? -10.664 29.188 10.398 1 57.19 66 SER B O 1
ATOM 1855 N N . THR B 1 67 ? -10.07 28.438 8.523 1 60.88 67 THR B N 1
ATOM 1856 C CA . THR B 1 67 ? -11.094 27.406 8.617 1 60.88 67 THR B CA 1
ATOM 1857 C C . THR B 1 67 ? -10.609 26.25 9.492 1 60.88 67 THR B C 1
ATOM 1859 O O . THR B 1 67 ? -11.391 25.359 9.836 1 60.88 67 THR B O 1
ATOM 1862 N N . GLY B 1 68 ? -9.336 26.5 10.07 1 70.69 68 GLY B N 1
ATOM 1863 C CA . GLY B 1 68 ? -8.805 25.406 10.867 1 70.69 68 GLY B CA 1
ATOM 1864 C C . GLY B 1 68 ? -8.414 24.188 10.047 1 70.69 68 GLY B C 1
ATOM 1865 O O . GLY B 1 68 ? -7.93 23.203 10.586 1 70.69 68 GLY B O 1
ATOM 1866 N N . GLN B 1 69 ? -8.633 24.344 8.75 1 81 69 GLN B N 1
ATOM 1867 C CA . GLN B 1 69 ? -8.305 23.234 7.859 1 81 69 GLN B CA 1
ATOM 1868 C C . GLN B 1 69 ? -6.926 23.422 7.234 1 81 69 GLN B C 1
ATOM 1870 O O . GLN B 1 69 ? -6.676 24.422 6.566 1 81 69 GLN B O 1
ATOM 1875 N N . PRO B 1 70 ? -6.066 22.438 7.453 1 89.31 70 PRO B N 1
ATOM 1876 C CA . PRO B 1 70 ? -4.73 22.578 6.871 1 89.31 70 PRO B CA 1
ATOM 1877 C C . PRO B 1 70 ? -4.734 22.484 5.348 1 89.31 70 PRO B C 1
ATOM 1879 O O . PRO B 1 70 ? -5.527 21.734 4.773 1 89.31 70 PRO B O 1
ATOM 1882 N N . GLU B 1 71 ? -3.943 23.281 4.742 1 91.94 71 GLU B N 1
ATOM 1883 C CA . GLU B 1 71 ? -3.785 23.219 3.295 1 91.94 71 GLU B CA 1
ATOM 1884 C C . GLU B 1 71 ? -2.797 22.125 2.895 1 91.94 71 GLU B C 1
ATOM 1886 O O . GLU B 1 71 ? -2.77 21.703 1.738 1 91.94 71 GLU B O 1
ATOM 1891 N N . LYS B 1 72 ? -1.936 21.859 3.836 1 96.25 72 LYS B N 1
ATOM 1892 C CA . LYS B 1 72 ? -0.937 20.812 3.674 1 96.25 72 LYS B CA 1
ATOM 1893 C C . LYS B 1 72 ? -0.791 19.984 4.953 1 96.25 72 LYS B C 1
ATOM 1895 O O . LYS B 1 72 ? -0.87 20.531 6.055 1 96.25 72 LYS B O 1
ATOM 1900 N N . LEU B 1 73 ? -0.648 18.703 4.785 1 97.5 73 LEU B N 1
ATOM 1901 C CA . LEU B 1 73 ? -0.311 17.844 5.914 1 97.5 73 LEU B CA 1
ATOM 1902 C C . LEU B 1 73 ? 1.073 17.234 5.734 1 97.5 73 LEU B C 1
ATOM 1904 O O . LEU B 1 73 ? 1.514 17 4.605 1 97.5 73 LEU B O 1
ATOM 1908 N N . ARG B 1 74 ? 1.694 17.031 6.812 1 98 74 ARG B N 1
ATOM 1909 C CA . ARG B 1 74 ? 2.881 16.188 6.793 1 98 74 ARG B CA 1
ATOM 1910 C C . ARG B 1 74 ? 2.896 15.242 7.992 1 98 74 ARG B C 1
ATOM 1912 O O . ARG B 1 74 ? 2.525 15.633 9.102 1 98 74 ARG B O 1
ATOM 1919 N N . LEU B 1 75 ? 3.189 14.023 7.727 1 98.31 75 LEU B N 1
ATOM 1920 C CA . LEU B 1 75 ? 3.291 12.938 8.695 1 98.31 75 LEU B CA 1
ATOM 1921 C C . LEU B 1 75 ? 4.738 12.5 8.867 1 98.31 75 LEU B C 1
ATOM 1923 O O . LEU B 1 75 ? 5.395 12.102 7.898 1 98.31 75 LEU B O 1
ATOM 1927 N N . PHE B 1 76 ? 5.227 12.695 10.07 1 98.31 76 PHE B N 1
ATOM 1928 C CA . PHE B 1 76 ? 6.504 12.094 10.445 1 98.31 76 PHE B CA 1
ATOM 1929 C C . PHE B 1 76 ? 6.309 10.648 10.898 1 98.31 76 PHE B C 1
ATOM 1931 O O . PHE B 1 76 ? 5.441 10.367 11.727 1 98.31 76 PHE B O 1
ATOM 1938 N N . ALA B 1 77 ? 7.145 9.727 10.359 1 98.12 77 ALA B N 1
ATOM 1939 C CA . ALA B 1 77 ? 6.984 8.32 10.711 1 98.12 77 ALA B CA 1
ATOM 1940 C C . ALA B 1 77 ? 8.336 7.648 10.93 1 98.12 77 ALA B C 1
ATOM 1942 O O . ALA B 1 77 ? 9.266 7.848 10.148 1 98.12 77 ALA B O 1
ATOM 1943 N N . SER B 1 78 ? 8.422 6.91 12.023 1 97.75 78 SER B N 1
ATOM 1944 C CA . SER B 1 78 ? 9.531 5.973 12.18 1 97.75 78 SER B CA 1
ATOM 1945 C C . SER B 1 78 ? 9.242 4.656 11.469 1 97.75 78 SER B C 1
ATOM 1947 O O . SER B 1 78 ? 8.109 4.172 11.477 1 97.75 78 SER B O 1
ATOM 1949 N N . LEU B 1 79 ? 10.242 4.105 10.898 1 98.25 79 LEU B N 1
ATOM 1950 C CA . LEU B 1 79 ? 10.133 2.857 10.156 1 98.25 79 LEU B CA 1
ATOM 1951 C C . LEU B 1 79 ? 11.008 1.772 10.781 1 98.25 79 LEU B C 1
ATOM 1953 O O . LEU B 1 79 ? 12.195 1.985 11.008 1 98.25 79 LEU B O 1
ATOM 1957 N N . GLY B 1 80 ? 10.375 0.67 11.031 1 97.75 80 GLY B N 1
ATOM 1958 C CA . GLY B 1 80 ? 11.109 -0.456 11.586 1 97.75 80 GLY B CA 1
ATOM 1959 C C . GLY B 1 80 ? 11.43 -1.522 10.555 1 97.75 80 GLY B C 1
ATOM 1960 O O . GLY B 1 80 ? 11.133 -1.359 9.367 1 97.75 80 GLY B O 1
ATOM 1961 N N . GLU B 1 81 ? 12.062 -2.553 10.992 1 96.38 81 GLU B N 1
ATOM 1962 C CA . GLU B 1 81 ? 12.547 -3.613 10.117 1 96.38 81 GLU B CA 1
ATOM 1963 C C . GLU B 1 81 ? 11.391 -4.438 9.555 1 96.38 81 GLU B C 1
ATOM 1965 O O . GLU B 1 81 ? 11.484 -4.98 8.453 1 96.38 81 GLU B O 1
ATOM 1970 N N . ASP B 1 82 ? 10.281 -4.516 10.258 1 96.19 82 ASP B N 1
ATOM 1971 C CA . ASP B 1 82 ? 9.195 -5.418 9.906 1 96.19 82 ASP B CA 1
ATOM 1972 C C . ASP B 1 82 ? 8.453 -4.934 8.664 1 96.19 82 ASP B C 1
ATOM 1974 O O . ASP B 1 82 ? 7.668 -5.676 8.07 1 96.19 82 ASP B O 1
ATOM 1978 N N . VAL B 1 83 ? 8.719 -3.697 8.25 1 97.69 83 VAL B N 1
ATOM 1979 C CA . VAL B 1 83 ? 7.965 -3.152 7.129 1 97.69 83 VAL B CA 1
ATOM 1980 C C . VAL B 1 83 ? 8.859 -3.072 5.895 1 97.69 83 VAL B C 1
ATOM 1982 O O . VAL B 1 83 ? 8.539 -2.371 4.93 1 97.69 83 VAL B O 1
ATOM 1985 N N . THR B 1 84 ? 9.992 -3.812 5.914 1 95.94 84 THR B N 1
ATOM 1986 C CA . THR B 1 84 ? 10.906 -3.832 4.777 1 95.94 84 THR B CA 1
ATOM 1987 C C . THR B 1 84 ? 10.477 -4.879 3.754 1 95.94 84 THR B C 1
ATOM 1989 O O . THR B 1 84 ? 9.859 -5.883 4.109 1 95.94 84 THR B O 1
ATOM 1992 N N . GLY B 1 85 ? 10.75 -4.617 2.469 1 92.62 85 GLY B N 1
ATOM 1993 C CA . GLY B 1 85 ? 10.609 -5.578 1.387 1 92.62 85 GLY B CA 1
ATOM 1994 C C . GLY B 1 85 ? 11.898 -6.301 1.056 1 92.62 85 GLY B C 1
ATOM 1995 O O . GLY B 1 85 ? 11.922 -7.527 0.943 1 92.62 85 GLY B O 1
ATOM 1996 N N . HIS B 1 86 ? 12.906 -5.566 0.752 1 88.31 86 HIS B N 1
ATOM 1997 C CA . HIS B 1 86 ? 14.305 -5.988 0.706 1 88.31 86 HIS B CA 1
ATOM 1998 C C . HIS B 1 86 ? 15.078 -5.461 1.907 1 88.31 86 HIS B C 1
ATOM 2000 O O . HIS B 1 86 ? 14.695 -4.457 2.51 1 88.31 86 HIS B O 1
ATOM 2006 N N . PRO B 1 87 ? 16.016 -6.191 2.252 1 87.75 87 PRO B N 1
ATOM 2007 C CA . PRO B 1 87 ? 16.797 -5.684 3.387 1 87.75 87 PRO B CA 1
ATOM 2008 C C . PRO B 1 87 ? 17.219 -4.23 3.207 1 87.75 87 PRO B C 1
ATOM 2010 O O . PRO B 1 87 ? 17.797 -3.875 2.176 1 87.75 87 PRO B O 1
ATOM 2013 N N . GLY B 1 88 ? 16.828 -3.439 4.18 1 94.5 88 GLY B N 1
ATOM 2014 C CA . GLY B 1 88 ? 17.266 -2.055 4.199 1 94.5 88 GLY B CA 1
ATOM 2015 C C . GLY B 1 88 ? 16.359 -1.127 3.41 1 94.5 88 GLY B C 1
ATOM 2016 O O . GLY B 1 88 ? 16.609 0.08 3.348 1 94.5 88 GLY B O 1
ATOM 2017 N N . VAL B 1 89 ? 15.375 -1.682 2.799 1 96.5 89 VAL B N 1
ATOM 2018 C CA . VAL B 1 89 ? 14.523 -0.866 1.941 1 96.5 89 VAL B CA 1
ATOM 2019 C C . VAL B 1 89 ? 13.062 -1.057 2.336 1 96.5 89 VAL B C 1
ATOM 2021 O O . VAL B 1 89 ? 12.594 -2.188 2.479 1 96.5 89 VAL B O 1
ATOM 2024 N N . LEU B 1 90 ? 12.336 0.032 2.535 1 98.19 90 LEU B N 1
ATOM 2025 C CA . LEU B 1 90 ? 10.914 0.001 2.846 1 98.19 90 LEU B CA 1
ATOM 2026 C C . LEU B 1 90 ? 10.133 -0.7 1.74 1 98.19 90 LEU B C 1
ATOM 2028 O O . LEU B 1 90 ? 10.383 -0.469 0.555 1 98.19 90 LEU B O 1
ATOM 2032 N N . HIS B 1 91 ? 9.258 -1.619 2.104 1 97.75 91 HIS B N 1
ATOM 2033 C CA . HIS B 1 91 ? 8.414 -2.277 1.113 1 97.75 91 HIS B CA 1
ATOM 2034 C C . HIS B 1 91 ? 7.594 -1.26 0.325 1 97.75 91 HIS B C 1
ATOM 2036 O O . HIS B 1 91 ? 7.035 -0.325 0.902 1 97.75 91 HIS B O 1
ATOM 2042 N N . GLY B 1 92 ? 7.457 -1.415 -0.973 1 97.75 92 GLY B N 1
ATOM 2043 C CA . GLY B 1 92 ? 6.68 -0.511 -1.803 1 97.75 92 GLY B CA 1
ATOM 2044 C C . GLY B 1 92 ? 5.234 -0.384 -1.353 1 97.75 92 GLY B C 1
ATOM 2045 O O . GLY B 1 92 ? 4.621 0.672 -1.515 1 97.75 92 GLY B O 1
ATOM 2046 N N . GLY B 1 93 ? 4.691 -1.453 -0.853 1 98.06 93 GLY B N 1
ATOM 2047 C CA . GLY B 1 93 ? 3.34 -1.429 -0.321 1 98.06 93 GLY B CA 1
ATOM 2048 C C . GLY B 1 93 ? 3.191 -0.527 0.89 1 98.06 93 GLY B C 1
ATOM 2049 O O . GLY B 1 93 ? 2.129 0.061 1.106 1 98.06 93 GLY B O 1
ATOM 2050 N N . VAL B 1 94 ? 4.211 -0.41 1.695 1 98.62 94 VAL B N 1
ATOM 2051 C CA . VAL B 1 94 ? 4.168 0.476 2.854 1 98.62 94 VAL B CA 1
ATOM 2052 C C . VAL B 1 94 ? 4.277 1.929 2.398 1 98.62 94 VAL B C 1
ATOM 2054 O O . VAL B 1 94 ? 3.602 2.809 2.939 1 98.62 94 VAL B O 1
ATOM 2057 N N . VAL B 1 95 ? 5.141 2.156 1.423 1 98.88 95 VAL B N 1
ATOM 2058 C CA . VAL B 1 95 ? 5.199 3.479 0.812 1 98.88 95 VAL B CA 1
ATOM 2059 C C . VAL B 1 95 ? 3.811 3.895 0.337 1 98.88 95 VAL B C 1
ATOM 2061 O O . VAL B 1 95 ? 3.348 4.996 0.64 1 98.88 95 VAL B O 1
ATOM 2064 N N . ALA B 1 96 ? 3.141 2.994 -0.381 1 98.81 96 ALA B N 1
ATOM 2065 C CA . ALA B 1 96 ? 1.787 3.246 -0.872 1 98.81 96 ALA B CA 1
ATOM 2066 C C . ALA B 1 96 ? 0.827 3.518 0.282 1 98.81 96 ALA B C 1
ATOM 2068 O O . ALA B 1 96 ? -0.002 4.43 0.208 1 98.81 96 ALA B O 1
ATOM 2069 N N . SER B 1 97 ? 0.924 2.748 1.341 1 98.5 97 SER B N 1
ATOM 2070 C CA . SER B 1 97 ? 0.035 2.879 2.49 1 98.5 97 SER B CA 1
ATOM 2071 C C . SER B 1 97 ? 0.203 4.234 3.168 1 98.5 97 SER B C 1
ATOM 2073 O O . SER B 1 97 ? -0.781 4.871 3.551 1 98.5 97 SER B O 1
ATOM 2075 N N . LEU B 1 98 ? 1.455 4.645 3.354 1 98.69 98 LEU B N 1
ATOM 2076 C CA . LEU B 1 98 ? 1.741 5.934 3.971 1 98.69 98 LEU B CA 1
ATOM 2077 C C . LEU B 1 98 ? 1.167 7.074 3.137 1 98.69 98 LEU B C 1
ATOM 2079 O O . LEU B 1 98 ? 0.523 7.977 3.674 1 98.69 98 LEU B O 1
ATOM 2083 N N . LEU B 1 99 ? 1.395 6.992 1.847 1 98.88 99 LEU B N 1
ATOM 2084 C CA . LEU B 1 99 ? 0.899 8.023 0.942 1 98.88 99 LEU B CA 1
ATOM 2085 C C . LEU B 1 99 ? -0.625 8.055 0.933 1 98.88 99 LEU B C 1
ATOM 2087 O O . LEU B 1 99 ? -1.231 9.117 1.068 1 98.88 99 LEU B O 1
ATOM 2091 N N . ASP B 1 100 ? -1.213 6.898 0.811 1 98.5 100 ASP B N 1
ATOM 2092 C CA . ASP B 1 100 ? -2.668 6.781 0.855 1 98.5 100 ASP B CA 1
ATOM 2093 C C . ASP B 1 100 ? -3.227 7.375 2.148 1 98.5 100 ASP B C 1
ATOM 2095 O O . ASP B 1 100 ? -4.188 8.148 2.119 1 98.5 100 ASP B O 1
ATOM 2099 N N . SER B 1 101 ? -2.635 7.059 3.217 1 96.44 101 SER B N 1
ATOM 2100 C CA . SER B 1 101 ? -3.117 7.477 4.527 1 96.44 101 SER B CA 1
ATOM 2101 C C . SER B 1 101 ? -3.051 8.992 4.688 1 96.44 101 SER B C 1
ATOM 2103 O O . SER B 1 101 ? -4.016 9.617 5.125 1 96.44 101 SER B O 1
ATOM 2105 N N . VAL B 1 102 ? -1.91 9.617 4.355 1 97.5 102 VAL B N 1
ATOM 2106 C CA . VAL B 1 102 ? -1.739 11.047 4.574 1 97.5 102 VAL B CA 1
ATOM 2107 C C . VAL B 1 102 ? -2.666 11.828 3.645 1 97.5 102 VAL B C 1
ATOM 2109 O O . VAL B 1 102 ? -3.225 12.859 4.035 1 97.5 102 VAL B O 1
ATOM 2112 N N . MET B 1 103 ? -2.814 11.359 2.428 1 98.06 103 MET B N 1
ATOM 2113 C CA . MET B 1 103 ? -3.744 12 1.504 1 98.06 103 MET B CA 1
ATOM 2114 C C . MET B 1 103 ? -5.18 11.867 1.995 1 98.06 103 MET B C 1
ATOM 2116 O O . MET B 1 103 ? -5.953 12.828 1.934 1 98.06 103 MET B O 1
ATOM 2120 N N . GLY B 1 104 ? -5.543 10.695 2.443 1 95.75 104 GLY B N 1
ATOM 2121 C CA . GLY B 1 104 ? -6.863 10.5 3.016 1 95.75 104 GLY B CA 1
ATOM 2122 C C . GLY B 1 104 ? -7.125 11.367 4.23 1 95.75 104 GLY B C 1
ATOM 2123 O O . GLY B 1 104 ? -8.219 11.914 4.383 1 95.75 104 GLY B O 1
ATOM 2124 N N . LEU B 1 105 ? -6.141 11.477 5.094 1 94.81 105 LEU B N 1
ATOM 2125 C CA . LEU B 1 105 ? -6.258 12.328 6.277 1 94.81 105 LEU B CA 1
ATOM 2126 C C . LEU B 1 105 ? -6.512 13.781 5.883 1 94.81 105 LEU B C 1
ATOM 2128 O O . LEU B 1 105 ? -7.324 14.461 6.508 1 94.81 105 LEU B O 1
ATOM 2132 N N . LEU B 1 106 ? -5.723 14.211 4.871 1 96.06 106 LEU B N 1
ATOM 2133 C CA . LEU B 1 106 ? -5.93 15.57 4.406 1 96.06 106 LEU B CA 1
ATOM 2134 C C . LEU B 1 106 ? -7.387 15.797 4.016 1 96.06 106 LEU B C 1
ATOM 2136 O O . LEU B 1 106 ? -7.984 16.812 4.379 1 96.06 106 LEU B O 1
ATOM 2140 N N . MET B 1 107 ? -7.965 14.836 3.326 1 94.94 107 MET B N 1
ATOM 2141 C CA . MET B 1 107 ? -9.359 14.945 2.912 1 94.94 107 MET B CA 1
ATOM 2142 C C . MET B 1 107 ? -10.289 14.945 4.125 1 94.94 107 MET B C 1
ATOM 2144 O O . MET B 1 107 ? -11.266 15.695 4.156 1 94.94 107 MET B O 1
ATOM 2148 N N . ALA B 1 108 ? -9.984 14.125 5.082 1 91.38 108 ALA B N 1
ATOM 2149 C CA . ALA B 1 108 ? -10.789 14.086 6.301 1 91.38 108 ALA B CA 1
ATOM 2150 C C . ALA B 1 108 ? -10.742 15.422 7.031 1 91.38 108 ALA B C 1
ATOM 2152 O O . ALA B 1 108 ? -11.773 15.914 7.504 1 91.38 108 ALA B O 1
ATOM 2153 N N . PHE B 1 109 ? -9.562 16.047 7.156 1 91.44 109 PHE B N 1
ATOM 2154 C CA . PHE B 1 109 ? -9.406 17.328 7.84 1 91.44 109 PHE B CA 1
ATOM 2155 C C . PHE B 1 109 ? -10.164 18.438 7.109 1 91.44 109 PHE B C 1
ATOM 2157 O O . PHE B 1 109 ? -10.594 19.406 7.723 1 91.44 109 PHE B O 1
ATOM 2164 N N . ARG B 1 110 ? -10.336 18.219 5.832 1 89.81 110 ARG B N 1
ATOM 2165 C CA . ARG B 1 110 ? -11.094 19.172 5.031 1 89.81 110 ARG B CA 1
ATOM 2166 C C . ARG B 1 110 ? -12.594 18.922 5.156 1 89.81 110 ARG B C 1
ATOM 2168 O O . ARG B 1 110 ? -13.398 19.625 4.547 1 89.81 110 ARG B O 1
ATOM 2175 N N . GLY B 1 111 ? -12.914 17.828 5.859 1 90.19 111 GLY B N 1
ATOM 2176 C CA . GLY B 1 111 ? -14.312 17.516 6.094 1 90.19 111 GLY B CA 1
ATOM 2177 C C . GLY B 1 111 ? -14.953 16.766 4.945 1 90.19 111 GLY B C 1
ATOM 2178 O O . GLY B 1 111 ? -16.188 16.703 4.844 1 90.19 111 GLY B O 1
ATOM 2179 N N . GLU B 1 112 ? -14.133 16.25 4.039 1 91.44 112 GLU B N 1
ATOM 2180 C CA . GLU B 1 112 ? -14.672 15.562 2.867 1 91.44 112 GLU B CA 1
ATOM 2181 C C . GLU B 1 112 ? -14.961 14.094 3.17 1 91.44 112 GLU B C 1
ATOM 2183 O O . GLU B 1 112 ? -14.156 13.422 3.824 1 91.44 112 GLU B O 1
ATOM 2188 N N . VAL B 1 113 ? -16.094 13.633 2.789 1 92.38 113 VAL B N 1
ATOM 2189 C CA . VAL B 1 113 ? -16.453 12.219 2.799 1 92.38 113 VAL B CA 1
ATOM 2190 C C . VAL B 1 113 ? -16.266 11.633 1.4 1 92.38 113 VAL B C 1
ATOM 2192 O O . VAL B 1 113 ? -17.109 11.844 0.519 1 92.38 113 VAL B O 1
ATOM 2195 N N . CYS B 1 114 ? -15.156 10.961 1.237 1 94.69 114 CYS B N 1
ATOM 2196 C CA . CYS B 1 114 ? -14.773 10.516 -0.098 1 94.69 114 CYS B CA 1
ATOM 2197 C C . CYS B 1 114 ? -14.031 9.18 -0.036 1 94.69 114 CYS B C 1
ATOM 2199 O O . CYS B 1 114 ? -13.75 8.672 1.051 1 94.69 114 CYS B O 1
ATOM 2201 N N . MET B 1 115 ? -13.844 8.547 -1.187 1 94.94 115 MET B N 1
ATOM 2202 C CA . MET B 1 115 ? -13.062 7.328 -1.343 1 94.94 115 MET B CA 1
ATOM 2203 C C . MET B 1 115 ? -11.992 7.5 -2.418 1 94.94 115 MET B C 1
ATOM 2205 O O . MET B 1 115 ? -12.156 8.305 -3.34 1 94.94 115 MET B O 1
ATOM 2209 N N . THR B 1 116 ? -10.938 6.785 -2.193 1 96.94 116 THR B N 1
ATOM 2210 C CA . THR B 1 116 ? -9.891 6.797 -3.213 1 96.94 116 THR B CA 1
ATOM 2211 C C . THR B 1 116 ? -10.344 6.043 -4.461 1 96.94 116 THR B C 1
ATOM 2213 O O . THR B 1 116 ? -10.766 4.887 -4.379 1 96.94 116 THR B O 1
ATOM 2216 N N . SER B 1 117 ? -10.328 6.715 -5.555 1 98.12 117 SER B N 1
ATOM 2217 C CA . SER B 1 117 ? -10.688 6.066 -6.809 1 98.12 117 SER B CA 1
ATOM 2218 C C . SER B 1 117 ? -9.461 5.539 -7.535 1 98.12 117 SER B C 1
ATOM 2220 O O . SER B 1 117 ? -9.508 4.48 -8.164 1 98.12 117 SER B O 1
ATOM 2222 N N . SER B 1 118 ? -8.422 6.301 -7.465 1 98.81 118 SER B N 1
ATOM 2223 C CA . SER B 1 118 ? -7.16 5.836 -8.039 1 98.81 118 SER B CA 1
ATOM 2224 C C . SER B 1 118 ? -5.969 6.379 -7.258 1 98.81 118 SER B C 1
ATOM 2226 O O . SER B 1 118 ? -6.078 7.402 -6.574 1 98.81 118 SER B O 1
ATOM 2228 N N . LEU B 1 119 ? -4.91 5.707 -7.273 1 98.88 119 LEU B N 1
ATOM 2229 C CA . LEU B 1 119 ? -3.641 6.043 -6.641 1 98.88 119 LEU B CA 1
ATOM 2230 C C . LEU B 1 119 ? -2.469 5.699 -7.555 1 98.88 119 LEU B C 1
ATOM 2232 O O . LEU B 1 119 ? -2.223 4.527 -7.844 1 98.88 119 LEU B O 1
ATOM 2236 N N . ASN B 1 120 ? -1.822 6.723 -8.047 1 98.94 120 ASN B N 1
ATOM 2237 C CA . ASN B 1 120 ? -0.649 6.57 -8.906 1 98.94 120 ASN B CA 1
ATOM 2238 C C . ASN B 1 120 ? 0.636 6.918 -8.156 1 98.94 120 ASN B C 1
ATOM 2240 O O . ASN B 1 120 ? 0.81 8.047 -7.707 1 98.94 120 ASN B O 1
ATOM 2244 N N . ILE B 1 121 ? 1.517 5.945 -8.062 1 98.94 121 ILE B N 1
ATOM 2245 C CA . ILE B 1 121 ? 2.73 6.137 -7.273 1 98.94 121 ILE B CA 1
ATOM 2246 C C . ILE B 1 121 ? 3.955 6.008 -8.172 1 98.94 121 ILE B C 1
ATOM 2248 O O . ILE B 1 121 ? 4.035 5.094 -9 1 98.94 121 ILE B O 1
ATOM 2252 N N . ARG B 1 122 ? 4.84 6.914 -8.039 1 98.94 122 ARG B N 1
ATOM 2253 C CA . ARG B 1 122 ? 6.164 6.84 -8.648 1 98.94 122 ARG B CA 1
ATOM 2254 C C . ARG B 1 122 ? 7.238 6.637 -7.586 1 98.94 122 ARG B C 1
ATOM 2256 O O . ARG B 1 122 ? 7.406 7.469 -6.691 1 98.94 122 ARG B O 1
ATOM 2263 N N . TYR B 1 123 ? 7.918 5.516 -7.727 1 98.69 123 TYR B N 1
ATOM 2264 C CA . TYR B 1 123 ? 9.039 5.207 -6.844 1 98.69 123 TYR B CA 1
ATOM 2265 C C . TYR B 1 123 ? 10.352 5.699 -7.438 1 98.69 123 TYR B C 1
ATOM 2267 O O . TYR B 1 123 ? 10.883 5.094 -8.375 1 98.69 123 TYR B O 1
ATOM 2275 N N . ARG B 1 124 ? 10.906 6.727 -6.824 1 98.5 124 ARG B N 1
ATOM 2276 C CA . ARG B 1 124 ? 12.062 7.398 -7.422 1 98.5 124 ARG B CA 1
ATOM 2277 C C . ARG B 1 124 ? 13.367 6.828 -6.879 1 98.5 124 ARG B C 1
ATOM 2279 O O . ARG B 1 124 ? 14.32 6.617 -7.633 1 98.5 124 ARG B O 1
ATOM 2286 N N . ARG B 1 125 ? 13.445 6.641 -5.59 1 97.81 125 ARG B N 1
ATOM 2287 C CA . ARG B 1 125 ? 14.586 6.066 -4.883 1 97.81 125 ARG B CA 1
ATOM 2288 C C . ARG B 1 125 ? 14.125 5.137 -3.766 1 97.81 125 ARG B C 1
ATOM 2290 O O . ARG B 1 125 ? 13.031 5.301 -3.229 1 97.81 125 ARG B O 1
ATOM 2297 N N . PRO B 1 126 ? 14.969 4.137 -3.473 1 97.25 126 PRO B N 1
ATOM 2298 C CA . PRO B 1 126 ? 14.617 3.305 -2.322 1 97.25 126 PRO B CA 1
ATOM 2299 C C . PRO B 1 126 ? 14.438 4.117 -1.041 1 97.25 126 PRO B C 1
ATOM 2301 O O . PRO B 1 126 ? 15.18 5.066 -0.795 1 97.25 126 PRO B O 1
ATOM 2304 N N . VAL B 1 127 ? 13.414 3.848 -0.294 1 98.31 127 VAL B N 1
ATOM 2305 C CA . VAL B 1 127 ? 13.219 4.441 1.025 1 98.31 127 VAL B CA 1
ATOM 2306 C C . VAL B 1 127 ? 13.914 3.588 2.082 1 98.31 127 VAL B C 1
ATOM 2308 O O . VAL B 1 127 ? 13.539 2.434 2.305 1 98.31 127 VAL B O 1
ATOM 2311 N N . PRO B 1 128 ? 14.867 4.184 2.746 1 97.69 128 PRO B N 1
ATOM 2312 C CA . PRO B 1 128 ? 15.602 3.373 3.721 1 97.69 128 PRO B CA 1
ATOM 2313 C C . PRO B 1 128 ? 14.75 3.006 4.938 1 97.69 128 PRO B C 1
ATOM 2315 O O . PRO B 1 128 ? 13.977 3.828 5.426 1 97.69 128 PRO B O 1
ATOM 2318 N N . ALA B 1 129 ? 14.867 1.846 5.414 1 97.25 129 ALA B N 1
ATOM 2319 C CA . ALA B 1 129 ? 14.266 1.333 6.641 1 97.25 129 ALA B CA 1
ATOM 2320 C C . ALA B 1 129 ? 15.133 0.246 7.266 1 97.25 129 ALA B C 1
ATOM 2322 O O . ALA B 1 129 ? 15.664 -0.614 6.559 1 97.25 129 ALA B O 1
ATOM 2323 N N . PRO B 1 130 ? 15.375 0.313 8.484 1 96.94 130 PRO B N 1
ATOM 2324 C CA . PRO B 1 130 ? 14.773 1.208 9.477 1 96.94 130 PRO B CA 1
ATOM 2325 C C . PRO B 1 130 ? 15.242 2.654 9.328 1 96.94 130 PRO B C 1
ATOM 2327 O O . PRO B 1 130 ? 16.281 2.908 8.719 1 96.94 130 PRO B O 1
ATOM 2330 N N . GLY B 1 131 ? 14.453 3.582 9.852 1 97.19 131 GLY B N 1
ATOM 2331 C CA . GLY B 1 131 ? 14.742 5.008 9.766 1 97.19 131 GLY B CA 1
ATOM 2332 C C . GLY B 1 131 ? 13.508 5.871 9.969 1 97.19 131 GLY B C 1
ATOM 2333 O O . GLY B 1 131 ? 12.625 5.531 10.766 1 97.19 131 GLY B O 1
ATOM 2334 N N . ALA B 1 132 ? 13.562 7.051 9.445 1 98 132 ALA B N 1
ATOM 2335 C CA . ALA B 1 132 ? 12.453 7.992 9.555 1 98 132 ALA B CA 1
ATOM 2336 C C . ALA B 1 132 ? 12.234 8.742 8.25 1 98 132 ALA B C 1
ATOM 2338 O O . ALA B 1 132 ? 13.18 8.984 7.5 1 98 132 ALA B O 1
ATOM 2339 N N . VAL B 1 133 ? 10.977 9.047 8.008 1 98.44 133 VAL B N 1
ATOM 2340 C CA . VAL B 1 133 ? 10.633 9.797 6.805 1 98.44 133 VAL B CA 1
ATOM 2341 C C . VAL B 1 133 ? 9.555 10.836 7.133 1 98.44 133 VAL B C 1
ATOM 2343 O O . VAL B 1 133 ? 8.945 10.789 8.203 1 98.44 133 VAL B O 1
ATOM 2346 N N . VAL B 1 134 ? 9.391 11.75 6.254 1 98.62 134 VAL B N 1
ATOM 2347 C CA . VAL B 1 134 ? 8.258 12.672 6.238 1 98.62 134 VAL B CA 1
ATOM 2348 C C . VAL B 1 134 ? 7.395 12.398 5.008 1 98.62 134 VAL B C 1
ATOM 2350 O O . VAL B 1 134 ? 7.906 12.297 3.891 1 98.62 134 VAL B O 1
ATOM 2353 N N . VAL B 1 135 ? 6.176 12.227 5.203 1 98.88 135 VAL B N 1
ATOM 2354 C CA . VAL B 1 135 ? 5.203 12.07 4.125 1 98.88 135 VAL B CA 1
ATOM 2355 C C . VAL B 1 135 ? 4.273 13.281 4.09 1 98.88 135 VAL B C 1
ATOM 2357 O O . VAL B 1 135 ? 3.609 13.586 5.082 1 98.88 135 VAL B O 1
ATOM 2360 N N . GLN B 1 136 ? 4.211 13.953 2.98 1 98.62 136 GLN B N 1
ATOM 2361 C CA . GLN B 1 136 ? 3.414 15.172 2.914 1 98.62 136 GLN B CA 1
ATOM 2362 C C . GLN B 1 136 ? 2.359 15.078 1.814 1 98.62 136 GLN B C 1
ATOM 2364 O O . GLN B 1 136 ? 2.486 14.273 0.891 1 98.62 136 GLN B O 1
ATOM 2369 N N . SER B 1 137 ? 1.334 15.883 1.902 1 98.69 137 SER B N 1
ATOM 2370 C CA . SER B 1 137 ? 0.241 15.859 0.937 1 98.69 137 SER B CA 1
ATOM 2371 C C . SER B 1 137 ? -0.454 17.219 0.852 1 98.69 137 SER B C 1
ATOM 2373 O O . SER B 1 137 ? -0.489 17.969 1.831 1 98.69 137 SER B O 1
ATOM 2375 N N . TRP B 1 138 ? -0.962 17.531 -0.277 1 98 138 TRP B N 1
ATOM 2376 C CA . TRP B 1 138 ? -1.744 18.734 -0.527 1 98 138 TRP B CA 1
ATOM 2377 C C . TRP B 1 138 ? -2.705 18.531 -1.692 1 98 138 TRP B C 1
ATOM 2379 O O . TRP B 1 138 ? -2.521 17.625 -2.504 1 98 138 TRP B O 1
ATOM 2389 N N . VAL B 1 139 ? -3.732 19.375 -1.79 1 97.38 139 VAL B N 1
ATOM 2390 C CA . VAL B 1 139 ? -4.715 19.281 -2.865 1 97.38 139 VAL B CA 1
ATOM 2391 C C . VAL B 1 139 ? -4.219 20.047 -4.086 1 97.38 139 VAL B C 1
ATOM 2393 O O . VAL B 1 139 ? -3.881 21.234 -3.986 1 97.38 139 VAL B O 1
ATOM 2396 N N . LYS B 1 140 ? -4.129 19.328 -5.188 1 98 140 LYS B N 1
ATOM 2397 C CA . LYS B 1 140 ? -3.729 19.953 -6.441 1 98 140 LYS B CA 1
ATOM 2398 C C . LYS B 1 140 ? -4.926 20.578 -7.148 1 98 140 LYS B C 1
ATOM 2400 O O . LYS B 1 140 ? -4.82 21.672 -7.699 1 98 140 LYS B O 1
ATOM 2405 N N . GLU B 1 141 ? -6.012 19.859 -7.184 1 97.31 141 GLU B N 1
ATOM 2406 C CA . GLU B 1 141 ? -7.203 20.266 -7.918 1 97.31 141 GLU B CA 1
ATOM 2407 C C . GLU B 1 141 ? -8.469 19.797 -7.219 1 97.31 141 GLU B C 1
ATOM 2409 O O . GLU B 1 141 ? -8.477 18.719 -6.602 1 97.31 141 GLU B O 1
ATOM 2414 N N . GLU B 1 142 ? -9.477 20.578 -7.293 1 95.12 142 GLU B N 1
ATOM 2415 C CA . GLU B 1 142 ? -10.812 20.234 -6.809 1 95.12 142 GLU B CA 1
ATOM 2416 C C . GLU B 1 142 ? -11.883 20.594 -7.832 1 95.12 142 GLU B C 1
ATOM 2418 O O . GLU B 1 142 ? -11.922 21.734 -8.32 1 95.12 142 GLU B O 1
ATOM 2423 N N . ARG B 1 143 ? -12.68 19.609 -8.195 1 92.44 143 ARG B N 1
ATOM 2424 C CA . ARG B 1 143 ? -13.766 19.859 -9.141 1 92.44 143 ARG B CA 1
ATOM 2425 C C . ARG B 1 143 ? -14.977 18.984 -8.82 1 92.44 143 ARG B C 1
ATOM 2427 O O . ARG B 1 143 ? -14.945 17.781 -9.039 1 92.44 143 ARG B O 1
ATOM 2434 N N . ALA B 1 144 ? -16.141 19.562 -8.445 1 90.62 144 ALA B N 1
ATOM 2435 C CA . ALA B 1 144 ? -17.453 18.906 -8.367 1 90.62 144 ALA B CA 1
ATOM 2436 C C . ALA B 1 144 ? -17.359 17.609 -7.574 1 90.62 144 ALA B C 1
ATOM 2438 O O . ALA B 1 144 ? -17.797 16.562 -8.047 1 90.62 144 ALA B O 1
ATOM 2439 N N . GLY B 1 145 ? -16.781 17.578 -6.477 1 93.44 145 GLY B N 1
ATOM 2440 C CA . GLY B 1 145 ? -16.766 16.406 -5.633 1 93.44 145 GLY B CA 1
ATOM 2441 C C . GLY B 1 145 ? -15.625 15.453 -5.957 1 93.44 145 GLY B C 1
ATOM 2442 O O . GLY B 1 145 ? -15.617 14.305 -5.508 1 93.44 145 GLY B O 1
ATOM 2443 N N . ARG B 1 146 ? -14.805 15.891 -6.816 1 97.38 146 ARG B N 1
ATOM 2444 C CA . ARG B 1 146 ? -13.602 15.148 -7.16 1 97.38 146 ARG B CA 1
ATOM 2445 C C . ARG B 1 146 ? -12.344 15.938 -6.797 1 97.38 146 ARG B C 1
ATOM 2447 O O . ARG B 1 146 ? -12.25 17.141 -7.086 1 97.38 146 ARG B O 1
ATOM 2454 N N . TRP B 1 147 ? -11.375 15.297 -6.207 1 98.12 147 TRP B N 1
ATOM 2455 C CA . TRP B 1 147 ? -10.133 15.945 -5.789 1 98.12 147 TRP B CA 1
ATOM 2456 C C . TRP B 1 147 ? -8.922 15.195 -6.332 1 98.12 147 TRP B C 1
ATOM 2458 O O . TRP B 1 147 ? -8.875 13.961 -6.309 1 98.12 147 TRP B O 1
ATOM 2468 N N . ILE B 1 148 ? -8.055 15.93 -6.918 1 98.75 148 ILE B N 1
ATOM 2469 C CA . ILE B 1 148 ? -6.715 15.414 -7.188 1 98.75 148 ILE B CA 1
ATOM 2470 C C . ILE B 1 148 ? -5.77 15.82 -6.059 1 98.75 148 ILE B C 1
ATOM 2472 O O . ILE B 1 148 ? -5.551 17.016 -5.828 1 98.75 148 ILE B O 1
ATOM 2476 N N . VAL B 1 149 ? -5.25 14.859 -5.352 1 98.75 149 VAL B N 1
ATOM 2477 C CA . VAL B 1 149 ? -4.398 15.078 -4.184 1 98.75 149 VAL B CA 1
ATOM 2478 C C . VAL B 1 149 ? -2.998 14.531 -4.457 1 98.75 149 VAL B C 1
ATOM 2480 O O . VAL B 1 149 ? -2.848 13.438 -5.004 1 98.75 149 VAL B O 1
ATOM 2483 N N . LEU B 1 150 ? -2 15.305 -4.125 1 98.88 150 LEU B N 1
ATOM 2484 C CA . LEU B 1 150 ? -0.615 14.891 -4.312 1 98.88 150 LEU B CA 1
ATOM 2485 C C . LEU B 1 150 ? 0.016 14.492 -2.982 1 98.88 150 LEU B C 1
ATOM 2487 O O . LEU B 1 150 ? -0.387 14.984 -1.927 1 98.88 150 LEU B O 1
ATOM 2491 N N . GLY B 1 151 ? 0.934 13.555 -3.004 1 98.88 151 GLY B N 1
ATOM 2492 C CA . GLY B 1 151 ? 1.72 13.109 -1.863 1 98.88 151 GLY B CA 1
ATOM 2493 C C . GLY B 1 151 ? 3.18 12.875 -2.201 1 98.88 151 GLY B C 1
ATOM 2494 O O . GLY B 1 151 ? 3.514 12.547 -3.342 1 98.88 151 GLY B O 1
ATOM 2495 N N . GLU B 1 152 ? 4.004 13.062 -1.197 1 98.94 152 GLU B N 1
ATOM 2496 C CA . GLU B 1 152 ? 5.434 12.812 -1.365 1 98.94 152 GLU B CA 1
ATOM 2497 C C . GLU B 1 152 ? 6.039 12.211 -0.102 1 98.94 152 GLU B C 1
ATOM 2499 O O . GLU B 1 152 ? 5.672 12.586 1.012 1 98.94 152 GLU B O 1
ATOM 2504 N N . VAL B 1 153 ? 6.949 11.258 -0.31 1 98.94 153 VAL B N 1
ATOM 2505 C CA . VAL B 1 153 ? 7.828 10.773 0.749 1 98.94 153 VAL B CA 1
ATOM 2506 C C . VAL B 1 153 ? 9.188 11.461 0.642 1 98.94 153 VAL B C 1
ATOM 2508 O O . VAL B 1 153 ? 9.852 11.375 -0.394 1 98.94 153 VAL B O 1
ATOM 2511 N N . VAL B 1 154 ? 9.602 12.102 1.742 1 98.62 154 VAL B N 1
ATOM 2512 C CA . VAL B 1 154 ? 10.812 12.914 1.71 1 98.62 154 VAL B CA 1
ATOM 2513 C C . VAL B 1 154 ? 11.766 12.469 2.822 1 98.62 154 VAL B C 1
ATOM 2515 O O . VAL B 1 154 ? 11.32 12.094 3.91 1 98.62 154 VAL B O 1
ATOM 2518 N N . ASP B 1 155 ? 13.039 12.508 2.49 1 97.25 155 ASP B N 1
ATOM 2519 C CA . ASP B 1 155 ? 14.023 12.141 3.5 1 97.25 155 ASP B CA 1
ATOM 2520 C C . ASP B 1 155 ? 14.648 13.375 4.145 1 97.25 155 ASP B C 1
ATOM 2522 O O . ASP B 1 155 ? 14.141 14.492 3.977 1 97.25 155 ASP B O 1
ATOM 2526 N N . GLN B 1 156 ? 15.664 13.211 4.953 1 95.88 156 GLN B N 1
ATOM 2527 C CA . GLN B 1 156 ? 16.297 14.25 5.762 1 95.88 156 GLN B CA 1
ATOM 2528 C C . GLN B 1 156 ? 16.875 15.352 4.879 1 95.88 156 GLN B C 1
ATOM 2530 O O . GLN B 1 156 ? 17.016 16.5 5.32 1 95.88 15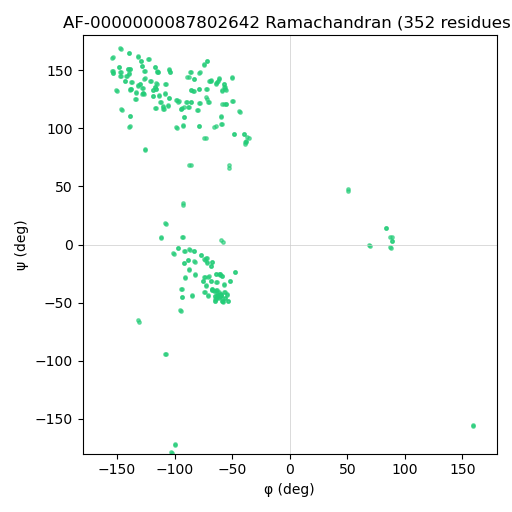6 GLN B O 1
ATOM 2535 N N . THR B 1 157 ? 17.203 15.055 3.648 1 95.75 157 THR B N 1
ATOM 2536 C CA . THR B 1 157 ? 17.844 16.031 2.768 1 95.75 157 THR B CA 1
ATOM 2537 C C . THR B 1 157 ? 16.781 16.797 1.976 1 95.75 157 THR B C 1
ATOM 2539 O O . THR B 1 157 ? 17.125 17.703 1.208 1 95.75 157 THR B O 1
ATOM 2542 N N . GLY B 1 158 ? 15.555 16.406 2.109 1 95.62 158 GLY B N 1
ATOM 2543 C CA . GLY B 1 158 ? 14.5 17.031 1.324 1 95.62 158 GLY B CA 1
ATOM 2544 C C . GLY B 1 158 ? 14.281 16.359 -0.019 1 95.62 158 GLY B C 1
ATOM 2545 O O . GLY B 1 158 ? 13.477 16.828 -0.826 1 95.62 158 GLY B O 1
ATOM 2546 N N . GLU B 1 159 ? 15.016 15.297 -0.224 1 98 159 GLU B N 1
ATOM 2547 C CA . GLU B 1 159 ? 14.867 14.555 -1.472 1 98 159 GLU B CA 1
ATOM 2548 C C . GLU B 1 159 ? 13.555 13.773 -1.496 1 98 159 GLU B C 1
ATOM 2550 O O . GLU B 1 159 ? 13.195 13.125 -0.513 1 98 159 GLU B O 1
ATOM 2555 N N . VAL B 1 160 ? 12.844 13.891 -2.648 1 98.81 160 VAL B N 1
ATOM 2556 C CA . VAL B 1 160 ? 11.625 13.109 -2.834 1 98.81 160 VAL B CA 1
ATOM 2557 C C . VAL B 1 160 ? 11.977 11.68 -3.24 1 98.81 160 VAL B C 1
ATOM 2559 O O . VAL B 1 160 ? 12.555 11.461 -4.309 1 98.81 160 VAL B O 1
ATOM 2562 N N . LEU B 1 161 ? 11.648 10.742 -2.402 1 98.88 161 LEU B N 1
ATOM 2563 C CA . LEU B 1 161 ? 11.961 9.344 -2.654 1 98.88 161 LEU B CA 1
ATOM 2564 C C . LEU B 1 161 ? 10.82 8.656 -3.393 1 98.88 161 LEU B C 1
ATOM 2566 O O . LEU B 1 161 ? 11.039 7.684 -4.121 1 98.88 161 LEU B O 1
ATOM 2570 N N . ALA B 1 162 ? 9.641 9.125 -3.195 1 98.94 162 ALA B N 1
ATOM 2571 C CA . ALA B 1 162 ? 8.453 8.656 -3.902 1 98.94 162 ALA B CA 1
ATOM 2572 C C . ALA B 1 162 ? 7.387 9.75 -3.967 1 98.94 162 ALA B C 1
ATOM 2574 O O . ALA B 1 162 ? 7.301 10.594 -3.072 1 98.94 162 ALA B O 1
ATOM 2575 N N . GLY B 1 163 ? 6.629 9.773 -5.008 1 98.88 163 GLY B N 1
ATOM 2576 C CA . GLY B 1 163 ? 5.504 10.672 -5.184 1 98.88 163 GLY B CA 1
ATOM 2577 C C . GLY B 1 163 ? 4.227 9.961 -5.59 1 98.88 163 GLY B C 1
ATOM 2578 O O . GLY B 1 163 ? 4.27 8.852 -6.129 1 98.88 163 GLY B O 1
ATOM 2579 N N . ALA B 1 164 ? 3.102 10.602 -5.328 1 98.94 164 ALA B N 1
ATOM 2580 C CA . ALA B 1 164 ? 1.831 9.977 -5.68 1 98.94 164 ALA B CA 1
ATOM 2581 C C . ALA B 1 164 ? 0.794 11.023 -6.082 1 98.94 164 ALA B C 1
ATOM 2583 O O . ALA B 1 164 ? 0.852 12.164 -5.629 1 98.94 164 ALA B O 1
ATOM 2584 N N . GLU B 1 165 ? -0.039 10.664 -6.93 1 98.94 165 GLU B N 1
ATOM 2585 C CA . GLU B 1 165 ? -1.288 11.352 -7.234 1 98.94 165 GLU B CA 1
ATOM 2586 C C . GLU B 1 165 ? -2.496 10.469 -6.922 1 98.94 165 GLU B C 1
ATOM 2588 O O . GLU B 1 165 ? -2.623 9.367 -7.457 1 98.94 165 GLU B O 1
ATOM 2593 N N . GLY B 1 166 ? -3.291 10.875 -6.031 1 98.81 166 GLY B N 1
ATOM 2594 C CA . GLY B 1 166 ? -4.539 10.211 -5.695 1 98.81 166 GLY B CA 1
ATOM 2595 C C . GLY B 1 166 ? -5.766 10.969 -6.168 1 98.81 166 GLY B C 1
ATOM 2596 O O . GLY B 1 166 ? -5.809 12.195 -6.102 1 98.81 166 GLY B O 1
ATOM 2597 N N . VAL B 1 167 ? -6.695 10.25 -6.684 1 98.81 167 VAL B N 1
ATOM 2598 C CA . VAL B 1 167 ? -8 10.812 -7.02 1 98.81 167 VAL B CA 1
ATOM 2599 C C . VAL B 1 167 ? -9.039 10.359 -5.996 1 98.81 167 VAL B C 1
ATOM 2601 O O . VAL B 1 167 ? -9.203 9.164 -5.758 1 98.81 167 VAL B O 1
ATOM 2604 N N . PHE B 1 168 ? -9.688 11.266 -5.445 1 98.25 168 PHE B N 1
ATOM 2605 C CA . PHE B 1 168 ? -10.734 11.023 -4.461 1 98.25 168 PHE B CA 1
ATOM 2606 C C . PHE B 1 168 ? -12.086 11.492 -4.988 1 98.25 168 PHE B C 1
ATOM 2608 O O . PHE B 1 168 ? -12.18 12.547 -5.621 1 98.25 168 PHE B O 1
ATOM 2615 N N . VAL B 1 169 ? -13.102 10.68 -4.715 1 97.56 169 VAL B N 1
ATOM 2616 C CA . VAL B 1 169 ? -14.438 11.008 -5.207 1 97.56 169 VAL B CA 1
ATOM 2617 C C . VAL B 1 169 ? -15.438 10.969 -4.051 1 97.56 169 VAL B C 1
ATOM 2619 O O . VAL B 1 169 ? -15.414 10.039 -3.238 1 97.56 169 VAL B O 1
ATOM 2622 N N . GLY B 1 170 ? -16.25 11.969 -4.008 1 95.88 170 GLY B N 1
ATOM 2623 C CA . GLY B 1 170 ? -17.266 12.07 -2.967 1 95.88 170 GLY B CA 1
ATOM 2624 C C . GLY B 1 170 ? -18.266 10.938 -3.008 1 95.88 170 GLY B C 1
ATOM 2625 O O . GLY B 1 170 ? -18.641 10.461 -4.086 1 95.88 170 GLY B O 1
ATOM 2626 N N . VAL B 1 171 ? -18.688 10.414 -1.787 1 87.19 171 VAL B N 1
ATOM 2627 C CA . VAL B 1 171 ? -19.703 9.367 -1.694 1 87.19 171 VAL B CA 1
ATOM 2628 C C . VAL B 1 171 ? -21.078 10.008 -1.512 1 87.19 171 VAL B C 1
ATOM 2630 O O . VAL B 1 171 ? -21.25 10.906 -0.683 1 87.19 171 VAL B O 1
ATOM 2633 N N . ARG B 1 172 ? -21.922 10.078 -2.555 1 68.12 172 ARG B N 1
ATOM 2634 C CA . ARG B 1 172 ? -23.281 10.602 -2.479 1 68.12 172 ARG B CA 1
ATOM 2635 C C . ARG B 1 172 ? -24.125 9.812 -1.479 1 68.12 172 ARG B C 1
ATOM 2637 O O . ARG B 1 172 ? -24 8.586 -1.386 1 68.12 172 ARG B O 1
ATOM 2644 N N . ARG B 1 173 ? -24.375 10.398 -0.255 1 57.75 173 ARG B N 1
ATOM 2645 C CA . ARG B 1 173 ? -25.312 9.742 0.653 1 57.75 173 ARG B CA 1
ATOM 2646 C C . ARG B 1 173 ? -26.594 9.367 -0.065 1 57.75 173 ARG B C 1
ATOM 2648 O O . ARG B 1 173 ? -27.188 10.203 -0.756 1 57.75 173 ARG B O 1
ATOM 2655 N N . ARG B 1 174 ? -26.75 8.141 -0.576 1 48.41 174 ARG B N 1
ATOM 2656 C CA . ARG B 1 174 ? -28.078 7.773 -1.079 1 48.41 174 ARG B CA 1
ATOM 2657 C C . ARG B 1 174 ? -29.172 8.312 -0.174 1 48.41 174 ARG B C 1
ATOM 2659 O O . ARG B 1 174 ? -29.094 8.188 1.05 1 48.41 174 ARG B O 1
ATOM 2666 N N . GLU B 1 175 ? -29.75 9.477 -0.461 1 38.72 175 GLU B N 1
ATOM 2667 C CA . GLU B 1 175 ? -31.016 9.867 0.152 1 38.72 175 GLU B CA 1
ATOM 2668 C C . GLU B 1 175 ? -31.938 8.664 0.315 1 38.72 175 GLU B C 1
ATOM 2670 O O . GLU B 1 175 ? -32.188 7.938 -0.646 1 38.72 175 GLU B O 1
ATOM 2675 N N . SER B 1 176 ? -31.891 8.023 1.43 1 34.94 176 SER B N 1
ATOM 2676 C CA . SER B 1 176 ? -33.094 7.219 1.691 1 34.94 176 SER B CA 1
ATOM 2677 C C . SER B 1 176 ? -34.344 7.941 1.237 1 34.94 176 SER B C 1
ATOM 2679 O O . SER B 1 176 ? -34.562 9.102 1.58 1 34.94 176 SER B O 1
ATOM 2681 N N . ARG B 1 177 ? -34.781 7.785 -0.036 1 32.75 177 ARG B N 1
ATOM 2682 C CA . ARG B 1 177 ? -36.188 8.109 -0.253 1 32.75 177 ARG B CA 1
ATOM 2683 C C . ARG B 1 177 ? -37.062 7.641 0.918 1 32.75 177 ARG B C 1
ATOM 2685 O O . ARG B 1 177 ? -37.188 6.438 1.144 1 32.75 177 ARG B O 1
ATOM 2692 N N . VAL B 1 178 ? -37.125 8.508 1.853 1 24.41 178 VAL B N 1
ATOM 2693 C CA . VAL B 1 178 ? -38.344 8.32 2.625 1 24.41 178 VAL B CA 1
ATOM 2694 C C . VAL B 1 178 ? -39.562 8.414 1.703 1 24.41 178 VAL B C 1
ATOM 2696 O O . VAL B 1 178 ? -39.625 9.312 0.862 1 24.41 178 VAL B O 1
#

Sequence (356 aa):
MTPLEQIPWIAALLTNPSYETFPLPSRPLDPSDVTNDNLFSKALNTPDAIPHCILQGRLPAPPSPSTGQPEKLRLFASLGEDVTGHPGVLHGGVVASLLDSVMGLLMAFRGEVCMTSSLNIRYRRPVPAPGAVVVQSWVKEERAGRWIVLGEVVDQTGEVLAGAEGVFVGVRRRESRVMTPLEQIPWIAALLTNPSYETFPLPSRPLDPSDVTNDNLFSKALNTPDAIPHCILQGRLPAPPSPSTGQPEKLRLFASLGEDVTGHPGVLHGGVVASLLDSVMGLLMAFRGEVCMTSSLNIRYRRPVPAPGAVVVQSWVKEERAGRWIVLGEVVDQTGEVLAGAEGVFVGVRRRESRV

Radius of gyration: 20.67 Å; Cα contacts (8 Å, |Δi|>4): 828; chains: 2; bounding box: 76×65×50 Å

Organism: Aspergillus candidus (NCBI:txid41067)

Secondary structure (DSSP, 8-state):
--TGGGSHHHHHHHT-TTEEEE-BTTBTT-TT-TT--HIIIIIT-STTS---EEEEEEPPPTTS---S--SEEEEEEEE-GGGEEETTEE-HHHHHHHHHHHHHHHHHHTT--EEEEEEEEEE-SPPBSSEEEEEEEEEEEEETTEEEEEEEEE-TT--EEEEEEEEEEE--------/--TGGGSHHHHHHHT-TTEEEE-BTTBTT-TT-TT--HIIIIIT-STTS---EEEEEEPPPTTS---S--SEEEEEEEE-GGGEEETTEE-HHHHHHHHHHHHHHHHHHTT--EEEEEEEEEE-SPPBSSEEEEEEEEEEEEETTEEEEEEEEE-TT--EEEEEEEEEEE--------

Nearest PDB structures (foldseek):
  4gah-assembly1_A  TM=8.248E-01  e=4.248E-11  Homo sapiens
  4ae8-assembly2_D  TM=8.148E-01  e=3.774E-11  Homo sapiens
  4ae8-assembly2_C  TM=8.187E-01  e=5.711E-11  Homo sapiens
  4gah-assembly1_B  TM=7.682E-01  e=1.032E-10  Homo sapiens
  4xy5-assembly1_A  TM=9.435E-01  e=2.028E-06  Streptococcus pneumoniae TIGR4

Solvent-accessible surface area (backbone atoms only — not comparable to full-atom values): 18348 Å² total; per-residue (Å²): 132,57,77,63,58,68,37,66,71,50,34,59,58,71,64,40,82,68,45,44,80,47,88,43,74,41,64,67,63,48,84,82,48,73,68,41,37,23,30,60,42,43,46,32,43,34,86,44,26,38,60,46,72,48,36,31,28,29,52,63,60,84,84,48,75,79,75,80,38,52,58,32,37,37,36,38,36,36,37,20,58,27,36,13,31,40,73,54,22,44,17,69,26,49,56,46,25,54,44,48,47,49,42,49,47,49,38,47,61,66,67,51,63,60,45,69,40,31,41,37,36,38,47,71,44,84,44,65,20,57,46,64,40,37,36,34,22,37,71,76,44,77,56,96,58,31,35,38,33,34,27,36,36,26,44,93,85,66,48,68,27,28,39,35,46,33,34,33,37,52,63,77,75,77,69,71,80,122,132,56,78,64,58,68,37,65,71,50,33,59,57,71,65,40,80,67,45,44,82,47,88,43,73,41,62,65,64,49,87,80,49,73,68,42,36,24,30,62,41,43,45,33,44,34,87,43,25,37,59,45,72,47,36,31,27,30,52,61,59,83,85,48,76,78,77,81,38,52,58,31,37,36,37,38,36,36,37,21,60,26,36,12,30,40,74,54,22,43,18,69,26,51,56,45,26,52,44,49,48,48,42,50,47,48,39,47,62,67,69,50,62,58,44,68,40,31,41,36,35,40,46,72,45,86,43,65,21,56,44,65,41,37,36,35,22,38,71,76,43,77,56,95,58,33,34,39,32,35,26,35,35,25,44,93,86,66,49,69,26,28,40,35,45,33,34,34,37,53,64,76,75,75,70,73,80,123

InterPro domains:
  IPR006683 Thioesterase domain [PF03061] (88-161)
  IPR029069 HotDog domain superfamily [SSF54637] (49-169)
  IPR052061 Post-transcriptional expression and antimicrobial biosynthesis protein [PTHR47260] (2-173)

Foldseek 3Di:
DDPQCVPVLSVVVQPPPQKDWDDDCLVAPPPVPPVHPCCSNPVQCDPQAWVDKTKMAGFDDPPPPRPVQGQKMKMKTFGGQVQCDDVFFGDVVVVQVLQVVQQVVSCVSVVAAKDWPDKDKDFAATDTPRDMWMKMKGWDDDDDQKTWMKMFIADSVRDTRMIMIIIIGGDPPPPPPD/DDPQCVPVLSVVVQPPPQKDWDDDCLVAPPVVPPVHDCCSNPVQCDPAAWVDKIKMAGADDPPPPRPVQGQKMKMKTFGGQVQCDDVFFGDVVVVQVLQVVQQVVSCVSVVAAKDWPDKDKDFAATDTPRDMWMKMKGWDDDDDQKTWMKMFIADSVRDTRMIMIIIIGGDPPPPPPD

pLDDT: mean 90.06, std 14.53, range [23.94, 98.94]